Protein AF-A0A6G3CQX0-F1 (afdb_monomer_lite)

Secondary structure (DSSP, 8-state):
-HHHHHHHHHHHHHHHHHHHHHHHHHHHHHHHHHHHHHHHHHHHHHHTT---S--SSHHHHHHHHHHHHHHHHHHHHHHHHHHHHHHHHHHHHHHHHSSPSS----SHHHHHHHHHHHHHHHHSSPPEEEEESSHHHH--HHHHHHHHHHHHHHHHHHHTSTT---EEEEEESS-B-TTS-BEEEEEEEEEEEPTTT-PEEEEEEEEE-

pLDDT: mean 74.49, std 16.54, range [42.72, 98.38]

Foldseek 3Di:
DVVVVVVLVCLVVVLVVVLVVLVVVLVVLVVVLVVLVVVVVVVVVVVVPDDDDPPDPVVVVVVVVVVVSVVVSVVSVVVSVVSVVVSVVSVVVSVVVSPDDPPQPPFLVSVLQVLQVVLCVLQVHGAAEEEADPRRVFQDPVNSVVVSVLVNVLSVVLSPAPPWDYKYWYWHQQDADPVRAGKIKIKIWICGQDPPGGDIDIDIDMDHD

Structure (mmCIF, N/CA/C/O backbone):
data_AF-A0A6G3CQX0-F1
#
_entry.id   AF-A0A6G3CQX0-F1
#
loop_
_atom_site.group_PDB
_atom_site.id
_atom_site.type_symbol
_atom_site.label_atom_id
_atom_site.label_alt_id
_atom_site.label_comp_id
_atom_site.label_asym_id
_atom_site.label_entity_id
_atom_site.label_seq_id
_atom_site.pdbx_PDB_ins_code
_atom_site.Cartn_x
_atom_site.Cartn_y
_atom_site.Cartn_z
_atom_site.occupancy
_atom_site.B_iso_or_equiv
_atom_site.auth_seq_id
_atom_site.auth_comp_id
_atom_site.auth_asym_id
_atom_site.auth_atom_id
_atom_site.pdbx_PDB_model_num
ATOM 1 N N . LEU A 1 1 ? -16.291 14.461 -15.234 1.00 51.06 1 LEU A N 1
ATOM 2 C CA . LEU A 1 1 ? -15.492 13.296 -14.794 1.00 51.06 1 LEU A CA 1
ATOM 3 C C . LEU A 1 1 ? -14.741 12.642 -15.958 1.00 51.06 1 LEU A C 1
ATOM 5 O O . LEU A 1 1 ? -13.525 12.624 -15.891 1.00 51.06 1 LEU A O 1
ATOM 9 N N . ALA A 1 2 ? -15.407 12.242 -17.050 1.00 51.19 2 ALA A N 1
ATOM 10 C CA . ALA A 1 2 ? -14.784 11.518 -18.176 1.00 51.19 2 ALA A CA 1
ATOM 11 C C . ALA A 1 2 ? -13.561 12.195 -18.847 1.00 51.19 2 ALA A C 1
ATOM 13 O O . ALA A 1 2 ? -12.634 11.515 -19.263 1.00 51.19 2 ALA A O 1
ATOM 14 N N . VAL A 1 3 ? -13.513 13.532 -18.916 1.00 47.84 3 VAL A N 1
ATOM 15 C CA . VAL A 1 3 ? -12.383 14.271 -19.525 1.00 47.84 3 VAL A CA 1
ATOM 16 C C . VAL A 1 3 ? -11.098 14.196 -18.679 1.00 47.84 3 VAL A C 1
ATOM 18 O O . VAL A 1 3 ? -10.001 14.313 -19.214 1.00 47.84 3 VAL A O 1
ATOM 21 N N . TYR A 1 4 ? -11.210 13.983 -17.363 1.00 45.47 4 TYR A N 1
ATOM 22 C CA . TYR A 1 4 ? -10.049 13.892 -16.468 1.00 45.47 4 TYR A CA 1
ATOM 23 C C . TYR A 1 4 ? -9.449 12.481 -16.440 1.00 45.47 4 TYR A C 1
ATOM 25 O O . TYR A 1 4 ? -8.231 12.349 -16.460 1.00 45.47 4 TYR A O 1
ATOM 33 N N . GLU A 1 5 ? -10.285 11.440 -16.487 1.00 48.12 5 GLU A N 1
ATOM 34 C CA . GLU A 1 5 ? -9.827 10.046 -16.617 1.00 48.12 5 GLU A CA 1
ATOM 35 C C . GLU A 1 5 ? -9.087 9.810 -17.938 1.00 48.12 5 GLU A C 1
ATOM 37 O O . GLU A 1 5 ? -8.069 9.118 -17.969 1.00 48.12 5 GLU A O 1
ATOM 42 N N . ASP A 1 6 ? -9.563 10.429 -19.023 1.00 42.72 6 ASP A N 1
ATOM 43 C CA . ASP A 1 6 ? -8.917 10.323 -20.329 1.00 42.72 6 ASP A CA 1
ATOM 44 C C . ASP A 1 6 ? -7.562 11.043 -20.346 1.00 42.72 6 ASP A C 1
ATOM 46 O O . ASP A 1 6 ? -6.583 10.512 -20.866 1.00 42.72 6 ASP A O 1
ATOM 50 N N . ARG A 1 7 ? -7.458 12.202 -19.678 1.00 51.16 7 ARG A N 1
ATOM 51 C CA . ARG A 1 7 ? -6.192 12.934 -19.540 1.00 51.16 7 ARG A CA 1
ATOM 52 C C . ARG A 1 7 ? -5.150 12.153 -18.735 1.00 51.16 7 ARG A C 1
ATOM 54 O O . ARG A 1 7 ? -3.986 12.153 -19.124 1.00 51.16 7 ARG A O 1
ATOM 61 N N . ASP A 1 8 ? -5.556 11.470 -17.667 1.00 51.12 8 ASP A N 1
ATOM 62 C CA . ASP A 1 8 ? -4.655 10.645 -16.848 1.00 51.12 8 ASP A CA 1
ATOM 63 C C . ASP A 1 8 ? -4.202 9.378 -17.578 1.00 51.12 8 ASP A C 1
ATOM 65 O O . ASP A 1 8 ? -3.054 8.960 -17.437 1.00 51.12 8 ASP A O 1
ATOM 69 N N . ARG A 1 9 ? -5.076 8.767 -18.387 1.00 55.31 9 ARG A N 1
ATOM 70 C CA . ARG A 1 9 ? -4.702 7.646 -19.258 1.00 55.31 9 ARG A CA 1
ATOM 71 C C . ARG A 1 9 ? -3.723 8.087 -20.344 1.00 55.31 9 ARG A C 1
ATOM 73 O O . ARG A 1 9 ? -2.672 7.478 -20.474 1.00 55.31 9 ARG A O 1
ATOM 80 N N . ILE A 1 10 ? -4.017 9.188 -21.036 1.00 52.78 10 ILE A N 1
ATOM 81 C CA . ILE A 1 10 ? -3.141 9.752 -22.072 1.00 52.78 10 ILE A CA 1
ATOM 82 C C . ILE A 1 10 ? -1.783 10.153 -21.482 1.00 52.78 10 ILE A C 1
ATOM 84 O O . ILE A 1 10 ? -0.757 9.914 -22.107 1.00 52.78 10 ILE A O 1
ATOM 88 N N . ALA A 1 11 ? -1.749 10.719 -20.274 1.00 55.28 11 ALA A N 1
ATOM 89 C CA . ALA A 1 11 ? -0.498 11.053 -19.595 1.00 55.28 11 ALA A CA 1
ATOM 90 C C . ALA A 1 11 ? 0.331 9.808 -19.233 1.00 55.28 11 ALA A C 1
ATOM 92 O O . ALA A 1 11 ? 1.558 9.860 -19.301 1.00 55.28 11 ALA A O 1
ATOM 93 N N . ARG A 1 12 ? -0.322 8.696 -18.873 1.00 59.09 12 ARG A N 1
ATOM 94 C CA . ARG A 1 12 ? 0.331 7.416 -18.560 1.00 59.09 12 ARG A CA 1
ATOM 95 C C . ARG A 1 12 ? 0.877 6.745 -19.821 1.00 59.09 12 ARG A C 1
ATOM 97 O O . ARG A 1 12 ? 2.056 6.424 -19.868 1.00 59.09 12 ARG A O 1
ATOM 104 N N . ASP A 1 13 ? 0.069 6.676 -20.876 1.00 57.09 13 ASP A N 1
ATOM 105 C CA . ASP A 1 13 ? 0.467 6.101 -22.165 1.00 57.09 13 ASP A CA 1
ATOM 106 C C . ASP A 1 13 ? 1.587 6.921 -22.829 1.00 57.09 13 ASP A C 1
ATOM 108 O O . ASP A 1 13 ? 2.536 6.369 -23.387 1.00 57.09 13 ASP A O 1
ATOM 112 N N . LEU A 1 14 ? 1.513 8.256 -22.743 1.00 61.78 14 LEU A N 1
ATOM 113 C CA . LEU A 1 14 ? 2.555 9.143 -23.260 1.00 61.78 14 LEU A CA 1
ATOM 114 C C . LEU A 1 14 ? 3.849 9.020 -22.447 1.00 61.78 14 LEU A C 1
ATOM 116 O O . LEU A 1 14 ? 4.930 9.035 -23.029 1.00 61.78 14 LEU A O 1
ATOM 120 N N . HIS A 1 15 ? 3.754 8.876 -21.124 1.00 60.53 15 HIS A N 1
ATOM 121 C CA . HIS A 1 15 ? 4.913 8.644 -20.267 1.00 60.53 15 HIS A CA 1
ATOM 122 C C . HIS A 1 15 ? 5.605 7.323 -20.591 1.00 60.53 15 HIS A C 1
ATOM 124 O O . HIS A 1 15 ? 6.816 7.310 -20.808 1.00 60.53 15 HIS A O 1
ATOM 130 N N . ASP A 1 16 ? 4.843 6.236 -20.679 1.00 61.50 16 ASP A N 1
ATOM 131 C CA . ASP A 1 16 ? 5.383 4.916 -20.986 1.00 61.50 16 ASP A CA 1
ATOM 132 C C . ASP A 1 16 ? 6.055 4.921 -22.364 1.00 61.50 16 ASP A C 1
ATOM 134 O O . ASP A 1 16 ? 7.145 4.376 -22.527 1.00 61.50 16 ASP A O 1
ATOM 138 N N . LEU A 1 17 ? 5.475 5.639 -23.332 1.00 63.97 17 LEU A N 1
ATOM 139 C CA . LEU A 1 17 ? 6.066 5.836 -24.654 1.00 63.97 17 LEU A CA 1
ATOM 140 C C . LEU A 1 17 ? 7.370 6.654 -24.618 1.00 63.97 17 LEU A C 1
ATOM 142 O O . LEU A 1 17 ? 8.320 6.325 -25.334 1.00 63.97 17 LEU A O 1
ATOM 146 N N . VAL A 1 18 ? 7.429 7.723 -23.818 1.00 66.38 18 VAL A N 1
ATOM 147 C CA . VAL A 1 18 ? 8.643 8.542 -23.659 1.00 66.38 18 VAL A CA 1
ATOM 148 C C . VAL A 1 18 ? 9.753 7.722 -23.003 1.00 66.38 18 VAL A C 1
ATOM 150 O O . VAL A 1 18 ? 10.870 7.702 -23.518 1.00 66.38 18 VAL A O 1
ATOM 153 N N . VAL A 1 19 ? 9.443 6.976 -21.941 1.00 64.75 19 VAL A N 1
ATOM 154 C CA . VAL A 1 19 ? 10.406 6.102 -21.254 1.00 64.75 19 VAL A CA 1
ATOM 155 C C . VAL A 1 19 ? 10.901 4.991 -22.183 1.00 64.75 19 VAL A C 1
ATOM 157 O O . VAL A 1 19 ? 12.107 4.777 -22.285 1.00 64.75 19 VAL A O 1
ATOM 160 N N . GLN A 1 20 ? 10.007 4.335 -22.931 1.00 70.31 20 GLN A N 1
ATOM 161 C CA . GLN A 1 20 ? 10.384 3.308 -23.911 1.00 70.31 20 GLN A CA 1
ATOM 162 C C . GLN A 1 20 ? 11.319 3.851 -25.003 1.00 70.31 20 GLN A C 1
ATOM 164 O O . GLN A 1 20 ? 12.268 3.174 -25.396 1.00 70.31 20 GLN A O 1
ATOM 169 N N . ARG A 1 21 ? 11.084 5.075 -25.496 1.00 66.31 21 ARG A N 1
ATOM 170 C CA . ARG A 1 21 ? 11.931 5.698 -26.528 1.00 66.31 21 ARG A CA 1
ATOM 171 C C . ARG A 1 21 ? 13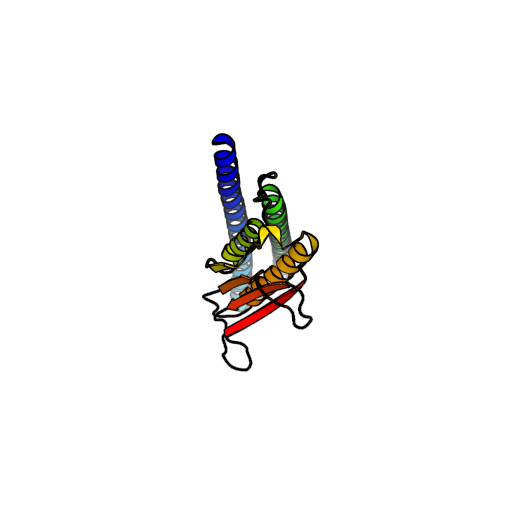.300 6.116 -26.014 1.00 66.31 21 ARG A C 1
ATOM 173 O O . ARG A 1 21 ? 14.274 5.985 -26.756 1.00 66.31 21 ARG A O 1
ATOM 180 N N . LEU A 1 22 ? 13.380 6.600 -24.778 1.00 70.38 22 LEU A N 1
ATOM 181 C CA . LEU A 1 22 ? 14.657 6.949 -24.161 1.00 70.38 22 LEU A CA 1
ATOM 182 C C . LEU A 1 22 ? 15.519 5.695 -23.966 1.00 70.38 22 LEU A C 1
ATOM 184 O O . LEU A 1 22 ? 16.644 5.678 -24.455 1.00 70.38 22 LEU A O 1
ATOM 188 N N . PHE A 1 23 ? 14.947 4.603 -23.446 1.00 66.56 23 PHE A N 1
ATOM 189 C CA . PHE A 1 23 ? 15.632 3.304 -23.362 1.00 66.56 23 PHE A CA 1
ATOM 190 C C . PHE A 1 23 ? 16.060 2.754 -24.729 1.00 66.56 23 PHE A C 1
ATOM 192 O O . PHE A 1 23 ? 17.155 2.219 -24.887 1.00 66.56 23 PHE A O 1
ATOM 199 N N . ALA A 1 24 ? 15.212 2.873 -25.753 1.00 66.94 24 ALA A N 1
ATOM 200 C CA . ALA A 1 24 ? 15.574 2.425 -27.097 1.00 66.94 24 ALA A CA 1
ATOM 201 C C . ALA A 1 24 ? 16.752 3.229 -27.672 1.00 66.94 24 ALA A C 1
ATOM 203 O O . ALA A 1 24 ? 17.617 2.668 -28.342 1.00 66.94 24 ALA A O 1
ATOM 204 N N . THR A 1 25 ? 16.786 4.535 -27.404 1.00 71.44 25 THR A N 1
ATOM 205 C CA . THR A 1 25 ? 17.871 5.422 -27.842 1.00 71.44 25 THR A CA 1
ATOM 206 C C . THR A 1 25 ? 19.166 5.096 -27.103 1.00 71.44 25 THR A C 1
ATOM 208 O O . THR A 1 25 ? 20.212 4.977 -27.733 1.00 71.44 25 THR A O 1
ATOM 211 N N . GLU A 1 26 ? 19.081 4.853 -25.797 1.00 74.62 26 GLU A N 1
ATOM 212 C CA . GLU A 1 26 ? 20.191 4.390 -24.967 1.00 74.62 26 GLU A CA 1
ATOM 213 C C . GLU A 1 26 ? 20.790 3.082 -25.504 1.00 74.62 26 GLU A C 1
ATOM 215 O O . GLU A 1 26 ? 21.981 3.026 -25.796 1.00 74.62 26 GLU A O 1
ATOM 220 N N . MET A 1 27 ? 19.966 2.061 -25.775 1.00 74.25 27 MET A N 1
ATOM 221 C CA . MET A 1 27 ? 20.444 0.797 -26.353 1.00 74.25 27 MET A CA 1
ATOM 222 C C . MET A 1 27 ? 21.106 0.970 -27.730 1.00 74.25 27 MET A C 1
ATOM 224 O O . MET A 1 27 ? 22.041 0.236 -28.059 1.00 74.25 27 MET A O 1
ATOM 228 N N . MET A 1 28 ? 20.646 1.921 -28.551 1.00 70.25 28 MET A N 1
ATOM 229 C CA . MET A 1 28 ? 21.282 2.226 -29.840 1.00 70.25 28 MET A CA 1
ATOM 230 C C . MET A 1 28 ? 22.658 2.880 -29.655 1.00 70.25 28 MET A C 1
ATOM 232 O O . MET A 1 28 ? 23.600 2.530 -30.372 1.00 70.25 28 MET A O 1
ATOM 236 N N . LEU A 1 29 ? 22.800 3.780 -28.679 1.00 72.12 29 LEU A N 1
ATOM 237 C CA . LEU A 1 29 ? 24.082 4.400 -28.330 1.00 72.12 29 LEU A CA 1
ATOM 238 C C . LEU A 1 29 ? 25.053 3.369 -27.737 1.00 72.12 29 LEU A C 1
ATOM 240 O O . LEU A 1 29 ? 26.188 3.260 -28.196 1.00 72.12 29 LEU A O 1
ATOM 244 N N . GLU A 1 30 ? 24.579 2.531 -26.817 1.00 73.19 30 GLU A N 1
ATOM 245 C CA . GLU A 1 30 ? 25.315 1.411 -26.222 1.00 73.19 30 GLU A CA 1
ATOM 246 C C . GLU A 1 30 ? 25.808 0.420 -27.296 1.00 73.19 30 GLU A C 1
ATOM 248 O O . GLU A 1 30 ? 26.965 -0.009 -27.292 1.00 73.19 30 GLU A O 1
ATOM 253 N N . SER A 1 31 ? 24.952 0.078 -28.268 1.00 70.50 31 SER A N 1
ATOM 254 C CA . SER A 1 31 ? 25.328 -0.791 -29.390 1.00 70.50 31 SER A CA 1
ATOM 255 C C . SER A 1 31 ? 26.346 -0.134 -30.320 1.00 70.50 31 SER A C 1
ATOM 257 O O . SER A 1 31 ? 27.174 -0.840 -30.896 1.00 70.50 31 SER A O 1
ATOM 259 N N . THR A 1 32 ? 26.281 1.186 -30.496 1.00 75.62 32 THR A N 1
ATOM 260 C CA . THR A 1 32 ? 27.251 1.935 -31.308 1.00 75.62 32 THR A CA 1
ATOM 261 C C . THR A 1 32 ? 28.607 1.961 -30.607 1.00 75.62 32 THR A C 1
ATOM 263 O O . THR A 1 32 ? 29.620 1.653 -31.231 1.00 75.62 32 THR A O 1
ATOM 266 N N . ARG A 1 33 ? 28.619 2.188 -29.287 1.00 75.38 33 ARG A N 1
ATOM 267 C CA . ARG A 1 33 ? 29.821 2.094 -28.450 1.00 75.38 33 ARG A CA 1
ATOM 268 C C . ARG A 1 33 ? 30.462 0.710 -28.517 1.00 75.38 33 ARG A C 1
ATOM 270 O O . ARG A 1 33 ? 31.665 0.601 -28.729 1.00 75.38 33 ARG A O 1
ATOM 277 N N . ARG A 1 34 ? 29.665 -0.354 -28.360 1.00 74.38 34 ARG A N 1
ATOM 278 C CA . ARG A 1 34 ? 30.162 -1.739 -28.426 1.00 74.38 34 ARG A CA 1
ATOM 279 C C . ARG A 1 34 ? 30.741 -2.094 -29.792 1.00 74.38 34 ARG A C 1
ATOM 281 O O . ARG A 1 34 ? 31.709 -2.841 -29.854 1.00 74.38 34 ARG A O 1
ATOM 288 N N . ARG A 1 35 ? 30.159 -1.571 -30.874 1.00 73.31 35 ARG A N 1
ATOM 289 C CA . ARG A 1 35 ? 30.685 -1.769 -32.229 1.00 73.31 35 ARG A CA 1
ATOM 290 C C . ARG A 1 35 ? 32.017 -1.059 -32.444 1.00 73.31 35 ARG A C 1
ATOM 292 O O . ARG A 1 35 ? 32.918 -1.691 -32.975 1.00 73.31 35 ARG A O 1
ATOM 299 N N . ALA A 1 36 ? 32.146 0.186 -31.987 1.00 68.69 36 ALA A N 1
ATOM 300 C CA . ALA A 1 36 ? 33.409 0.921 -32.058 1.00 68.69 36 ALA A CA 1
ATOM 301 C C . ALA A 1 36 ? 34.532 0.184 -31.300 1.00 68.69 36 ALA A C 1
ATOM 303 O O . ALA A 1 36 ? 35.597 -0.051 -31.858 1.00 68.69 36 ALA A O 1
ATOM 304 N N . ALA A 1 37 ? 34.247 -0.315 -30.091 1.00 68.69 37 ALA A N 1
ATOM 305 C CA . ALA A 1 37 ? 35.208 -1.101 -29.311 1.00 68.69 37 ALA A CA 1
ATOM 306 C C . ALA A 1 37 ? 35.594 -2.447 -29.971 1.00 68.69 37 ALA A C 1
ATOM 308 O O . ALA A 1 37 ? 36.729 -2.900 -29.849 1.00 68.69 37 ALA A O 1
ATOM 309 N N . ALA A 1 38 ? 34.669 -3.100 -30.686 1.00 67.69 38 ALA A N 1
ATOM 310 C CA . ALA A 1 38 ? 34.947 -4.353 -31.398 1.00 67.69 38 ALA A CA 1
ATOM 311 C C . ALA A 1 38 ? 35.762 -4.145 -32.692 1.00 67.69 38 ALA A C 1
ATOM 313 O O . ALA A 1 38 ? 36.515 -5.033 -33.101 1.00 67.69 38 ALA A O 1
ATOM 314 N N . GLU A 1 39 ? 35.619 -2.987 -33.343 1.00 62.06 39 GLU A N 1
ATOM 315 C CA . GLU A 1 39 ? 36.423 -2.597 -34.509 1.00 62.06 39 GLU A CA 1
ATOM 316 C C . GLU A 1 39 ? 37.887 -2.316 -34.104 1.00 62.06 39 GLU A C 1
ATOM 318 O O . GLU A 1 39 ? 38.799 -2.759 -34.806 1.00 62.06 39 GLU A O 1
ATOM 323 N N . GLU A 1 40 ? 38.123 -1.715 -32.929 1.00 58.56 40 GLU A N 1
ATOM 324 C CA . GLU A 1 40 ? 39.462 -1.530 -32.332 1.00 58.56 40 GLU A CA 1
ATOM 325 C C . GLU A 1 40 ? 40.163 -2.870 -32.019 1.00 58.56 40 GLU A C 1
ATOM 327 O O . GLU A 1 40 ? 41.340 -3.061 -32.342 1.00 58.56 40 GLU A O 1
ATOM 332 N N . GLU A 1 41 ? 39.439 -3.840 -31.448 1.00 59.69 41 GLU A N 1
ATOM 333 C CA . GLU A 1 41 ? 39.983 -5.162 -31.096 1.00 59.69 41 GLU A CA 1
ATOM 334 C C . GLU A 1 41 ? 40.327 -6.004 -32.344 1.00 59.69 41 GLU A C 1
ATOM 336 O O . GLU A 1 41 ? 41.342 -6.708 -32.378 1.00 59.69 41 GLU A O 1
ATOM 341 N N . SER A 1 42 ? 39.535 -5.880 -33.419 1.00 58.72 42 SER A N 1
ATOM 342 C CA . SER A 1 42 ? 39.814 -6.526 -34.710 1.00 58.72 42 SER A CA 1
ATOM 343 C C . SER A 1 42 ? 40.981 -5.881 -35.467 1.00 58.72 42 SER A C 1
ATOM 345 O O . SER A 1 42 ? 41.692 -6.591 -36.184 1.00 58.72 42 SER A O 1
ATOM 347 N N . ALA A 1 43 ? 41.182 -4.565 -35.340 1.00 58.81 43 ALA A N 1
ATOM 348 C CA . ALA A 1 43 ? 42.310 -3.860 -35.951 1.00 58.81 43 ALA A CA 1
ATOM 349 C C . ALA A 1 43 ? 43.640 -4.242 -35.275 1.00 58.81 43 ALA A C 1
ATOM 351 O O . ALA A 1 43 ? 44.606 -4.572 -35.965 1.00 58.81 43 ALA A O 1
ATOM 352 N N . GLY A 1 44 ? 43.665 -4.330 -33.939 1.00 55.38 44 GLY A N 1
ATOM 353 C CA . GLY A 1 44 ? 44.844 -4.770 -33.181 1.00 55.38 44 GLY A CA 1
ATOM 354 C C . GLY A 1 44 ? 45.256 -6.227 -33.446 1.00 55.38 44 GLY A C 1
ATOM 355 O O . GLY A 1 44 ? 46.445 -6.550 -33.450 1.00 55.38 44 GLY A O 1
ATOM 356 N N . ALA A 1 45 ? 44.299 -7.118 -33.733 1.00 57.94 45 ALA A N 1
ATOM 357 C CA . ALA A 1 45 ? 44.586 -8.513 -34.082 1.00 57.94 45 ALA A CA 1
ATOM 358 C C . ALA A 1 45 ? 45.207 -8.683 -35.487 1.00 57.94 45 ALA A C 1
ATOM 360 O O . ALA A 1 45 ? 45.963 -9.631 -35.711 1.00 57.94 45 ALA A O 1
ATOM 361 N N . ALA A 1 46 ? 44.918 -7.775 -36.428 1.00 54.31 46 ALA A N 1
ATOM 362 C CA . ALA A 1 46 ? 45.473 -7.807 -37.784 1.00 54.31 46 ALA A CA 1
ATOM 363 C C . ALA A 1 46 ? 46.936 -7.322 -37.843 1.00 54.31 46 ALA A C 1
ATOM 365 O O . ALA A 1 46 ? 47.714 -7.825 -38.657 1.00 54.31 46 ALA A O 1
ATOM 366 N N . GLU A 1 47 ? 47.341 -6.408 -36.954 1.00 50.72 47 GLU A N 1
ATOM 367 C CA . GLU A 1 47 ? 48.726 -5.914 -36.875 1.00 50.72 47 GLU A CA 1
ATOM 368 C C . GLU A 1 47 ? 49.709 -6.947 -36.292 1.00 50.72 47 GLU A C 1
ATOM 370 O O . GLU A 1 47 ? 50.889 -6.949 -36.640 1.00 50.72 47 GLU A O 1
ATOM 375 N N . ALA A 1 48 ? 49.234 -7.907 -35.490 1.00 55.94 48 ALA A N 1
ATOM 376 C CA . ALA A 1 48 ? 50.076 -8.955 -34.901 1.00 55.94 48 ALA A CA 1
ATOM 377 C C . ALA A 1 48 ? 50.616 -9.997 -35.916 1.00 55.94 48 ALA A C 1
ATOM 379 O O . ALA A 1 48 ? 51.401 -10.870 -35.538 1.00 55.94 48 ALA A O 1
ATOM 380 N N . GLY A 1 49 ? 50.213 -9.929 -37.195 1.00 52.38 49 GLY A N 1
ATOM 381 C CA . GLY A 1 49 ? 50.567 -10.899 -38.244 1.00 52.38 49 GLY A CA 1
ATOM 382 C C . GLY A 1 49 ? 51.549 -10.427 -39.330 1.00 52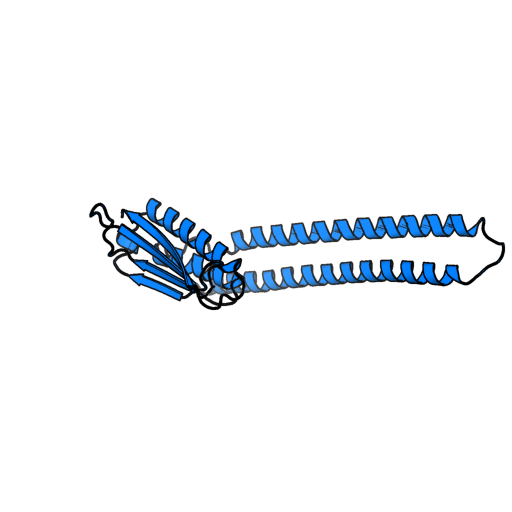.38 49 GLY A C 1
ATOM 383 O O . GLY A 1 49 ? 51.893 -11.228 -40.1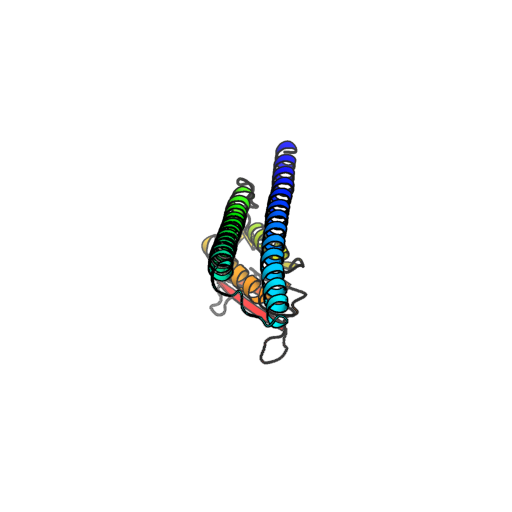99 1.00 52.38 49 GLY A O 1
ATOM 384 N N . GLY A 1 50 ? 52.007 -9.171 -39.324 1.00 48.75 50 GLY A N 1
ATOM 385 C CA . GLY A 1 50 ? 52.790 -8.595 -40.428 1.00 48.75 50 GLY A CA 1
ATOM 386 C C . GLY A 1 50 ? 54.123 -8.000 -39.986 1.00 48.75 50 GLY A C 1
ATOM 387 O O . GLY A 1 50 ? 54.199 -6.824 -39.654 1.00 48.75 50 GLY A O 1
ATOM 388 N N . GLY A 1 51 ? 55.196 -8.792 -40.012 1.00 51.81 51 GLY A N 1
ATOM 389 C CA . GLY A 1 51 ? 56.553 -8.266 -39.866 1.00 51.81 51 GLY A CA 1
ATOM 390 C C . GLY A 1 51 ? 57.007 -7.502 -41.115 1.00 51.81 51 GLY A C 1
ATOM 391 O O . GLY A 1 51 ? 56.815 -7.986 -42.230 1.00 51.81 51 GLY A O 1
ATOM 392 N N . GLY A 1 52 ? 57.668 -6.355 -40.924 1.00 49.69 52 GLY A N 1
ATOM 393 C CA . GLY A 1 52 ? 58.518 -5.744 -41.954 1.00 49.69 52 GLY A CA 1
ATOM 394 C C . GLY A 1 52 ? 58.450 -4.221 -42.060 1.00 49.69 52 GLY A C 1
ATOM 395 O O . GLY A 1 52 ? 57.703 -3.691 -42.871 1.00 49.69 52 GLY A O 1
ATOM 396 N N . GLU A 1 53 ? 59.292 -3.544 -41.276 1.00 47.50 53 GLU A N 1
ATOM 397 C CA . GLU A 1 53 ? 60.059 -2.336 -41.640 1.00 47.50 53 GLU A CA 1
ATOM 398 C C . GLU A 1 53 ? 59.371 -1.283 -42.542 1.00 47.50 53 GLU A C 1
ATOM 400 O O . GLU A 1 53 ? 59.838 -0.959 -43.630 1.00 47.50 53 GLU A O 1
ATOM 405 N N . ALA A 1 54 ? 58.301 -0.663 -42.043 1.00 50.16 54 ALA A N 1
ATOM 406 C CA . ALA A 1 54 ? 57.847 0.667 -42.476 1.00 50.16 54 ALA A CA 1
ATOM 407 C C . ALA A 1 54 ? 57.170 1.413 -41.305 1.00 50.16 54 ALA A C 1
ATOM 409 O O . ALA A 1 54 ? 56.107 2.012 -41.433 1.00 50.16 54 ALA A O 1
ATOM 410 N N . GLU A 1 55 ? 57.765 1.331 -40.114 1.00 49.00 55 GLU A N 1
ATOM 411 C CA . GLU A 1 55 ? 57.085 1.596 -38.841 1.00 49.00 55 GLU A CA 1
ATOM 412 C C . GLU A 1 55 ? 57.575 2.901 -38.187 1.00 49.00 55 GLU A C 1
ATOM 414 O O . GLU A 1 55 ? 58.288 2.901 -37.189 1.00 49.00 55 GLU A O 1
ATOM 419 N N . GLY A 1 56 ? 57.237 4.048 -38.781 1.00 47.56 56 GLY A N 1
ATOM 420 C CA . GLY A 1 56 ? 57.606 5.352 -38.206 1.00 47.56 56 GLY A CA 1
ATOM 421 C C . GLY A 1 56 ? 56.611 6.477 -38.473 1.00 47.56 56 GLY A C 1
ATOM 422 O O . GLY A 1 56 ? 56.364 7.290 -37.591 1.00 47.56 56 GLY A O 1
ATOM 423 N N . ALA A 1 57 ? 55.990 6.502 -39.657 1.00 49.31 57 ALA A N 1
ATOM 424 C CA . ALA A 1 57 ? 55.040 7.553 -40.030 1.00 49.31 57 ALA A CA 1
ATOM 425 C C . ALA A 1 57 ? 53.564 7.136 -39.867 1.00 49.31 57 ALA A C 1
ATOM 427 O O . ALA A 1 57 ? 52.746 7.962 -39.480 1.00 49.31 57 ALA A O 1
ATOM 428 N N . ALA A 1 58 ? 53.220 5.858 -40.085 1.00 49.84 58 ALA A N 1
ATOM 429 C CA . ALA A 1 58 ? 51.850 5.352 -39.911 1.00 49.84 58 ALA A CA 1
ATOM 430 C C . ALA A 1 58 ? 51.435 5.227 -38.429 1.00 49.84 58 ALA A C 1
ATOM 432 O O . ALA A 1 58 ? 50.273 5.425 -38.087 1.00 49.84 58 ALA A O 1
ATOM 433 N N . LYS A 1 59 ? 52.406 4.994 -37.532 1.00 48.44 59 LYS A N 1
ATOM 434 C CA . LYS A 1 59 ? 52.185 4.831 -36.084 1.00 48.44 59 LYS A CA 1
ATOM 435 C C . LYS A 1 59 ? 51.710 6.118 -35.394 1.00 48.44 59 LYS A C 1
ATOM 437 O O . LYS A 1 59 ? 50.997 6.051 -34.402 1.00 48.44 59 LYS A O 1
ATOM 442 N N . ALA A 1 60 ? 52.081 7.284 -35.930 1.00 51.25 60 ALA A N 1
ATOM 443 C CA . ALA A 1 60 ? 51.621 8.580 -35.428 1.00 51.25 60 ALA A CA 1
ATOM 444 C C . ALA A 1 60 ? 50.178 8.904 -35.860 1.00 51.25 60 ALA A C 1
ATOM 446 O O . ALA A 1 60 ? 49.465 9.564 -35.112 1.00 51.25 60 ALA A O 1
ATOM 447 N N . GLY A 1 61 ? 49.747 8.417 -37.033 1.00 53.44 61 GLY A N 1
ATOM 448 C CA . GLY A 1 61 ? 48.362 8.542 -37.503 1.00 53.44 61 GLY A CA 1
ATOM 449 C C . GLY A 1 61 ? 47.405 7.647 -36.715 1.00 53.44 61 GLY A C 1
ATOM 450 O O . GLY A 1 61 ? 46.419 8.139 -36.182 1.00 53.44 61 GLY A O 1
ATOM 451 N N . GLY A 1 62 ? 47.760 6.369 -36.535 1.00 54.44 62 GLY A N 1
ATOM 452 C CA . GLY A 1 62 ? 46.930 5.420 -35.783 1.00 54.44 62 GLY A CA 1
ATOM 453 C C . GLY A 1 62 ? 46.817 5.735 -34.287 1.00 54.44 62 GLY A C 1
ATOM 454 O O . GLY A 1 62 ? 45.776 5.490 -33.691 1.00 54.44 62 GLY A O 1
ATOM 455 N N . ALA A 1 63 ? 47.849 6.328 -33.674 1.00 57.12 63 ALA A N 1
ATOM 456 C CA . ALA A 1 63 ? 47.781 6.757 -32.275 1.00 57.12 63 ALA A CA 1
ATOM 457 C C . ALA A 1 63 ? 46.817 7.937 -32.071 1.00 57.12 63 ALA A C 1
ATOM 459 O O . ALA A 1 63 ? 46.071 7.935 -31.099 1.00 57.12 63 ALA A O 1
ATOM 460 N N . ALA A 1 64 ? 46.801 8.907 -32.994 1.00 62.97 64 ALA A N 1
ATOM 461 C CA . ALA A 1 64 ? 45.871 10.034 -32.941 1.00 62.97 64 ALA A CA 1
ATOM 462 C C . ALA A 1 64 ? 44.421 9.590 -33.207 1.00 62.97 64 ALA A C 1
ATOM 464 O O . ALA A 1 64 ? 43.513 10.023 -32.507 1.00 62.97 64 ALA A O 1
ATOM 465 N N . GLU A 1 65 ? 44.213 8.679 -34.164 1.00 55.97 65 GLU A N 1
ATOM 466 C CA . GLU A 1 65 ? 42.891 8.112 -34.470 1.00 55.97 65 GLU A CA 1
ATOM 467 C C . GLU A 1 65 ? 42.353 7.236 -33.322 1.00 55.97 65 GLU A C 1
ATOM 469 O O . GLU A 1 65 ? 41.171 7.320 -32.993 1.00 55.97 65 GLU A O 1
ATOM 474 N N . ALA A 1 66 ? 43.208 6.446 -32.663 1.00 61.69 66 ALA A N 1
ATOM 475 C CA . ALA A 1 66 ? 42.827 5.645 -31.496 1.00 61.69 66 ALA A CA 1
ATOM 476 C C . ALA A 1 66 ? 42.555 6.505 -30.247 1.00 61.69 66 ALA A C 1
ATOM 478 O O . ALA A 1 66 ? 41.657 6.196 -29.465 1.00 61.69 66 ALA A O 1
ATOM 479 N N . GLU A 1 67 ? 43.304 7.595 -30.052 1.00 67.44 67 GLU A N 1
ATOM 480 C CA . GLU A 1 67 ? 43.071 8.548 -28.959 1.00 67.44 67 GLU A CA 1
ATOM 481 C C . GLU A 1 67 ? 41.746 9.308 -29.161 1.00 67.44 67 GLU A C 1
ATOM 483 O O . GLU A 1 67 ? 40.961 9.429 -28.219 1.00 67.44 67 GLU A O 1
ATOM 488 N N . GLU A 1 68 ? 41.433 9.705 -30.401 1.00 70.81 68 GLU A N 1
ATOM 489 C CA . GLU A 1 68 ? 40.156 10.331 -30.776 1.00 70.81 68 GLU A CA 1
ATOM 490 C C . GLU A 1 68 ? 38.962 9.366 -30.619 1.00 70.81 68 GLU A C 1
ATOM 492 O O . GLU A 1 68 ? 37.905 9.758 -30.115 1.00 70.81 68 GLU A O 1
ATOM 497 N N . GLN A 1 69 ? 39.120 8.084 -30.972 1.00 65.56 69 GLN A N 1
ATOM 498 C CA . GLN A 1 69 ? 38.087 7.053 -30.778 1.00 65.56 69 GLN A CA 1
ATOM 499 C C . GLN A 1 69 ? 37.852 6.721 -29.297 1.00 65.56 69 GLN A C 1
ATOM 501 O O . GLN A 1 69 ? 36.699 6.633 -28.857 1.00 65.56 69 GLN A O 1
ATOM 506 N N . ALA A 1 70 ? 38.918 6.634 -28.497 1.00 70.56 70 ALA A N 1
ATOM 507 C CA . ALA A 1 70 ? 38.816 6.451 -27.053 1.00 70.56 70 ALA A CA 1
ATOM 508 C C . ALA A 1 70 ? 38.116 7.646 -26.381 1.00 70.56 70 ALA A C 1
ATOM 510 O O . ALA A 1 70 ? 37.249 7.461 -25.518 1.00 70.56 70 ALA A O 1
ATOM 511 N N . GLU A 1 71 ? 38.432 8.874 -26.804 1.00 72.44 71 GLU A N 1
ATOM 512 C CA . GLU A 1 71 ? 37.776 10.091 -26.322 1.00 72.44 71 GLU A CA 1
ATOM 513 C C . GLU A 1 71 ? 36.288 10.127 -26.714 1.00 72.44 71 GLU A C 1
ATOM 515 O O . GLU A 1 71 ? 35.431 10.415 -25.868 1.00 72.44 71 GLU A O 1
ATOM 520 N N . ALA A 1 72 ? 35.953 9.728 -27.946 1.00 72.88 72 ALA A N 1
ATOM 521 C CA . ALA A 1 72 ? 34.572 9.577 -28.400 1.00 72.88 72 ALA A CA 1
ATOM 522 C C . ALA A 1 72 ? 33.798 8.533 -27.574 1.00 72.88 72 ALA A C 1
ATOM 524 O O . ALA A 1 72 ? 32.649 8.775 -27.197 1.00 72.88 72 ALA A O 1
ATOM 525 N N . GLY A 1 73 ? 34.422 7.404 -27.221 1.00 74.06 73 GLY A N 1
ATOM 526 C CA . GLY A 1 73 ? 33.830 6.378 -26.356 1.00 74.06 73 GLY A CA 1
ATOM 527 C C . GLY A 1 73 ? 33.553 6.866 -24.928 1.00 74.06 73 GLY A C 1
ATOM 528 O O . GLY A 1 73 ? 32.514 6.533 -24.345 1.00 74.06 73 GLY A O 1
ATOM 529 N N . VAL A 1 74 ? 34.442 7.695 -24.368 1.00 74.25 74 VAL A N 1
ATOM 530 C CA . VAL A 1 74 ? 34.255 8.338 -23.053 1.00 74.25 74 VAL A CA 1
ATOM 531 C C . VAL A 1 74 ? 33.123 9.368 -23.094 1.00 74.25 74 VAL A C 1
ATOM 533 O O . VAL A 1 74 ? 32.284 9.387 -22.189 1.00 74.25 74 VAL A O 1
ATOM 536 N N . LEU A 1 75 ? 33.062 10.192 -24.144 1.00 71.62 75 LEU A N 1
ATOM 537 C CA . LEU A 1 75 ? 31.97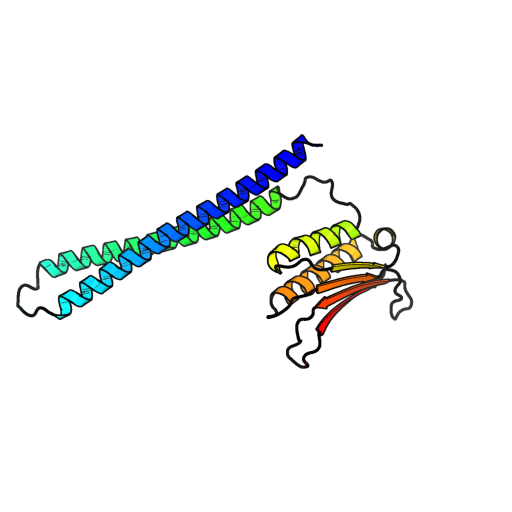4 11.149 -24.378 1.00 71.62 75 LEU A CA 1
ATOM 538 C C . LEU A 1 75 ? 30.620 10.448 -24.516 1.00 71.62 75 LEU A C 1
ATOM 540 O O . LEU A 1 75 ? 29.650 10.875 -23.889 1.00 71.62 75 LEU A O 1
ATOM 544 N N . LEU A 1 76 ? 30.563 9.344 -25.266 1.00 76.88 76 LEU A N 1
ATOM 545 C CA . LEU A 1 76 ? 29.340 8.557 -25.419 1.00 76.88 76 LEU A CA 1
ATOM 546 C C . LEU A 1 76 ? 28.880 7.959 -24.084 1.00 76.88 76 LEU A C 1
ATOM 548 O O . LEU A 1 76 ? 27.691 7.966 -23.793 1.00 76.88 76 LEU A O 1
ATOM 552 N N . GLY A 1 77 ? 29.819 7.478 -23.260 1.00 73.25 77 GLY A N 1
ATOM 553 C CA . GLY A 1 77 ? 29.523 6.984 -21.913 1.00 73.25 77 GLY A CA 1
ATOM 554 C C . GLY A 1 77 ? 28.889 8.035 -21.020 1.00 73.25 77 GLY A C 1
ATOM 555 O O . GLY A 1 77 ? 27.829 7.795 -20.459 1.00 73.25 77 GLY A O 1
ATOM 556 N N . ARG A 1 78 ? 29.490 9.227 -20.965 1.00 71.81 78 ARG A N 1
ATOM 557 C CA . ARG A 1 78 ? 28.927 10.338 -20.186 1.00 71.81 78 ARG A CA 1
ATOM 558 C C . ARG A 1 78 ? 27.546 10.750 -20.683 1.00 71.81 78 ARG A C 1
ATOM 560 O O . ARG A 1 78 ? 26.680 11.029 -19.866 1.00 71.81 78 ARG A O 1
ATOM 567 N N . ALA A 1 79 ? 27.335 10.769 -21.998 1.00 70.69 79 ALA A N 1
ATOM 568 C CA . ALA A 1 79 ? 26.031 11.087 -22.572 1.00 70.69 79 ALA A CA 1
ATOM 569 C C . ALA A 1 79 ? 24.965 10.036 -22.209 1.00 70.69 79 ALA A C 1
ATOM 571 O O . ALA A 1 79 ? 23.821 10.398 -21.951 1.00 70.69 79 ALA A O 1
ATOM 572 N N . VAL A 1 80 ? 25.331 8.750 -22.161 1.00 77.50 80 VAL A N 1
ATOM 573 C CA . VAL A 1 80 ? 24.447 7.668 -21.695 1.00 77.50 80 VAL A CA 1
ATOM 574 C C . VAL A 1 80 ? 24.125 7.826 -20.208 1.00 77.50 80 VAL A C 1
ATOM 576 O O . VAL A 1 80 ? 22.952 7.806 -19.847 1.00 77.50 80 VAL A O 1
ATOM 579 N N . ASP A 1 81 ? 25.129 8.082 -19.367 1.00 73.12 81 ASP A N 1
ATOM 580 C CA . ASP A 1 81 ? 24.932 8.294 -17.926 1.00 73.12 81 ASP A CA 1
ATOM 581 C C . ASP A 1 81 ? 24.024 9.511 -17.646 1.00 73.12 81 ASP A C 1
ATOM 583 O O . ASP A 1 81 ? 23.157 9.479 -16.769 1.00 73.12 81 ASP A O 1
ATOM 587 N N . GLU A 1 82 ? 24.185 10.594 -18.413 1.00 75.69 82 GLU A N 1
ATOM 588 C CA . GLU A 1 82 ? 23.359 11.802 -18.308 1.00 75.69 82 GLU A CA 1
ATOM 589 C C . GLU A 1 82 ? 21.918 11.560 -18.788 1.00 75.69 82 GLU A C 1
ATOM 591 O O . GLU A 1 82 ? 20.962 12.073 -18.192 1.00 75.69 82 GLU A O 1
ATOM 596 N N . LEU A 1 83 ? 21.736 10.727 -19.820 1.00 73.62 83 LEU A N 1
ATOM 597 C CA . LEU A 1 83 ? 20.417 10.280 -20.259 1.00 73.62 83 LEU A CA 1
ATOM 598 C C . LEU A 1 83 ? 19.734 9.409 -19.200 1.00 73.62 83 LEU A C 1
ATOM 600 O O . LEU A 1 83 ? 18.565 9.669 -18.921 1.00 73.62 83 LEU A O 1
ATOM 604 N N . ASP A 1 84 ? 20.423 8.453 -18.567 1.00 72.44 84 ASP A N 1
ATOM 605 C CA . ASP A 1 84 ? 19.833 7.652 -17.480 1.00 72.44 84 ASP A CA 1
ATOM 606 C C . ASP A 1 84 ? 19.447 8.537 -16.289 1.00 72.44 84 ASP A C 1
ATOM 608 O O . ASP A 1 84 ? 18.311 8.481 -15.816 1.00 72.44 84 ASP A O 1
ATOM 612 N N . SER A 1 85 ? 20.319 9.465 -15.881 1.00 67.94 85 SER A N 1
ATOM 613 C CA . SER A 1 85 ? 19.991 10.450 -14.841 1.00 67.94 85 SER A CA 1
ATOM 614 C C . SER A 1 85 ? 18.734 11.253 -15.196 1.00 67.94 85 SER A C 1
ATOM 616 O O . SER A 1 85 ? 17.823 11.397 -14.377 1.00 67.94 85 SER A O 1
ATOM 618 N N . THR A 1 86 ? 18.630 11.715 -16.444 1.00 69.50 86 THR A N 1
ATOM 619 C CA . THR A 1 86 ? 17.451 12.440 -16.939 1.00 69.50 86 THR A CA 1
ATOM 620 C C . THR A 1 86 ? 16.205 11.552 -16.951 1.00 69.50 86 THR A C 1
ATOM 622 O O . THR A 1 86 ? 15.122 12.004 -16.579 1.00 69.50 86 THR A O 1
ATOM 625 N N . ILE A 1 87 ? 16.327 10.274 -17.326 1.00 70.94 87 ILE A N 1
ATOM 626 C CA . ILE A 1 87 ? 15.230 9.297 -17.276 1.00 70.94 87 ILE A CA 1
ATOM 627 C C . ILE A 1 87 ? 14.735 9.133 -15.835 1.00 70.94 87 ILE A C 1
ATOM 629 O O . ILE A 1 87 ? 13.522 9.127 -15.606 1.00 70.94 87 ILE A O 1
ATOM 633 N N . GLN A 1 88 ? 15.638 9.038 -14.856 1.00 65.31 88 GLN A N 1
ATOM 634 C CA . GLN A 1 88 ? 15.269 8.907 -13.444 1.00 65.31 88 GLN A CA 1
ATOM 635 C C . GLN A 1 88 ? 14.622 10.182 -12.886 1.00 65.31 88 GLN A C 1
ATOM 637 O O . GLN A 1 88 ? 13.636 10.100 -12.145 1.00 65.31 88 GLN A O 1
ATOM 642 N N . GLU A 1 89 ? 15.110 11.364 -13.268 1.00 63.66 89 GLU A N 1
ATOM 643 C CA . GLU A 1 89 ? 14.498 12.644 -12.893 1.00 63.66 89 GLU A CA 1
ATOM 644 C C . GLU A 1 89 ? 13.104 12.805 -13.499 1.00 63.66 89 GLU A C 1
ATOM 646 O O . GLU A 1 89 ? 12.151 13.131 -12.788 1.00 63.66 89 GLU A O 1
ATOM 651 N N . VAL A 1 90 ? 12.954 12.504 -14.790 1.00 69.75 90 VAL A N 1
ATOM 652 C CA . VAL A 1 90 ? 11.667 12.528 -15.493 1.00 69.75 90 VAL A CA 1
ATOM 653 C C . VAL A 1 90 ? 10.700 11.523 -14.869 1.00 69.75 90 VAL A C 1
ATOM 655 O O . VAL A 1 90 ? 9.555 11.881 -14.608 1.00 69.75 90 VAL A O 1
ATOM 658 N N . ARG A 1 91 ? 11.149 10.308 -14.530 1.00 65.50 91 ARG A N 1
ATOM 659 C CA . ARG A 1 91 ? 10.341 9.298 -13.824 1.00 65.50 91 ARG A CA 1
ATOM 660 C C . ARG A 1 91 ? 9.883 9.797 -12.452 1.00 65.50 91 ARG A C 1
ATOM 662 O O . ARG A 1 91 ? 8.722 9.614 -12.093 1.00 65.50 91 ARG A O 1
ATOM 669 N N . THR A 1 92 ? 10.763 10.462 -11.707 1.00 60.94 92 THR A N 1
ATOM 670 C CA . THR A 1 92 ? 10.450 11.028 -10.383 1.00 60.94 92 THR A CA 1
ATOM 671 C C . THR A 1 92 ? 9.458 12.187 -10.488 1.00 60.94 92 THR A C 1
ATOM 673 O O . THR A 1 92 ? 8.455 12.223 -9.770 1.00 60.94 92 THR A O 1
ATOM 676 N N . ALA A 1 93 ? 9.692 13.114 -11.417 1.00 57.53 93 ALA A N 1
ATOM 677 C CA . ALA A 1 93 ? 8.816 14.250 -11.675 1.00 57.53 93 ALA A CA 1
ATOM 678 C C . ALA A 1 93 ? 7.446 13.796 -12.190 1.00 57.53 93 ALA A C 1
ATOM 680 O O . ALA A 1 93 ? 6.416 14.304 -11.753 1.00 57.53 93 ALA A O 1
ATOM 681 N N . ILE A 1 94 ? 7.409 12.800 -13.073 1.00 55.62 94 ILE A N 1
ATOM 682 C CA . ILE A 1 94 ? 6.161 12.267 -13.610 1.00 55.62 94 ILE A CA 1
ATOM 683 C C . ILE A 1 94 ? 5.410 11.463 -12.561 1.00 55.62 94 ILE A C 1
ATOM 685 O O . ILE A 1 94 ? 4.203 11.630 -12.468 1.00 55.62 94 ILE A O 1
ATOM 689 N N . PHE A 1 95 ? 6.078 10.692 -11.703 1.00 57.09 95 PHE A N 1
ATOM 690 C CA . PHE A 1 95 ? 5.417 10.075 -10.553 1.00 57.09 95 PHE A CA 1
ATOM 691 C C . PHE A 1 95 ? 4.762 11.127 -9.647 1.00 57.09 95 PHE A C 1
ATOM 693 O O . PHE A 1 95 ? 3.627 10.941 -9.215 1.00 57.09 95 PHE A O 1
ATOM 700 N N . ALA A 1 96 ? 5.437 12.258 -9.405 1.00 55.09 96 ALA A N 1
ATOM 701 C CA . ALA A 1 96 ? 4.886 13.376 -8.639 1.00 55.09 96 ALA A CA 1
ATOM 702 C C . ALA A 1 96 ? 3.694 14.059 -9.344 1.00 55.09 96 ALA A C 1
ATOM 704 O O . ALA A 1 96 ? 2.734 14.444 -8.681 1.00 55.09 96 ALA A O 1
ATOM 705 N N . LEU A 1 97 ? 3.724 14.177 -10.676 1.00 52.94 97 LEU A N 1
ATOM 706 C CA . LEU A 1 97 ? 2.661 14.791 -11.488 1.00 52.94 97 LEU A CA 1
ATOM 707 C C . LEU A 1 97 ? 1.479 13.850 -11.777 1.00 52.94 97 LEU A C 1
ATOM 709 O O . LEU A 1 97 ? 0.355 14.318 -11.939 1.00 52.94 97 LEU A O 1
ATOM 713 N N . GLN A 1 98 ? 1.720 12.539 -11.840 1.00 49.91 98 GLN A N 1
ATOM 714 C CA . GLN A 1 98 ? 0.707 11.486 -11.951 1.00 49.91 98 GLN A CA 1
ATOM 715 C C . GLN A 1 98 ? 0.033 11.198 -10.608 1.00 49.91 98 GLN A C 1
ATOM 717 O O . GLN A 1 98 ? -0.918 10.415 -10.563 1.00 49.91 98 GLN A O 1
ATOM 722 N N . GLN A 1 99 ? 0.477 11.831 -9.514 1.00 50.91 99 GLN A N 1
ATOM 723 C CA . GLN A 1 99 ? -0.340 11.889 -8.312 1.00 50.91 99 GLN A CA 1
ATOM 724 C C . GLN A 1 99 ? -1.622 12.658 -8.651 1.00 50.91 99 GLN A C 1
ATOM 726 O O . GLN A 1 99 ? -1.551 13.840 -8.994 1.00 50.91 99 GLN A O 1
ATOM 731 N N . PRO A 1 100 ? -2.805 12.023 -8.561 1.00 46.34 100 PRO A N 1
ATOM 732 C CA . PRO A 1 100 ? -4.050 12.704 -8.873 1.00 46.34 100 PRO A CA 1
ATOM 733 C C . PRO A 1 100 ? -4.202 13.950 -7.984 1.00 46.34 100 PRO A C 1
ATOM 735 O O . PRO A 1 100 ? -3.940 13.845 -6.776 1.00 46.34 100 PRO A O 1
ATOM 738 N N . PRO A 1 101 ? -4.667 15.105 -8.509 1.00 51.19 101 PRO A N 1
ATOM 739 C CA . PRO A 1 101 ? -5.079 16.214 -7.656 1.00 51.19 101 PRO A CA 1
ATOM 740 C C . PRO A 1 101 ? -6.148 15.700 -6.685 1.00 51.19 101 PRO A C 1
ATOM 742 O O . PRO A 1 101 ? -7.010 14.919 -7.078 1.00 51.19 101 PRO A O 1
ATOM 745 N N . ALA A 1 102 ? -6.045 16.098 -5.416 1.00 47.12 102 ALA A N 1
ATOM 746 C CA . ALA A 1 102 ? -6.797 15.599 -4.265 1.00 47.12 102 ALA A CA 1
ATOM 747 C C . ALA A 1 102 ? -8.288 15.274 -4.522 1.00 47.12 102 ALA A C 1
ATOM 749 O O . ALA A 1 102 ? -9.189 16.035 -4.191 1.00 47.12 102 ALA A O 1
ATOM 750 N N . ALA A 1 103 ? -8.539 14.069 -5.013 1.00 52.47 103 ALA A N 1
ATOM 751 C CA . ALA A 1 103 ? -9.644 13.215 -4.609 1.00 52.47 103 ALA A CA 1
ATOM 752 C C . ALA A 1 103 ? -9.022 11.880 -4.183 1.00 52.47 103 ALA A C 1
ATOM 754 O O . ALA A 1 103 ? -9.320 10.811 -4.711 1.00 52.47 103 ALA A O 1
ATOM 755 N N . ALA A 1 104 ? -8.049 11.952 -3.267 1.00 49.84 104 ALA A N 1
ATOM 756 C CA . ALA A 1 104 ? -7.611 10.765 -2.559 1.00 49.84 104 ALA A CA 1
ATOM 757 C C . ALA A 1 104 ? -8.825 10.179 -1.825 1.00 49.84 104 ALA A C 1
ATOM 759 O O . ALA A 1 104 ? -9.679 10.945 -1.368 1.00 49.84 104 ALA A O 1
ATOM 760 N N . PRO A 1 105 ? -8.905 8.856 -1.635 1.00 52.22 105 PRO A N 1
ATOM 761 C CA . PRO A 1 105 ? -9.653 8.385 -0.487 1.00 52.22 105 PRO A CA 1
ATOM 762 C C . PRO A 1 105 ? -9.046 9.087 0.739 1.00 52.22 105 PRO A C 1
ATOM 764 O O . PRO A 1 105 ? -7.889 8.855 1.083 1.00 52.22 105 PRO A O 1
ATOM 767 N N . SER A 1 106 ? -9.794 10.010 1.349 1.00 63.84 106 SER A N 1
ATOM 768 C CA . SER A 1 106 ? -9.400 10.678 2.598 1.00 63.84 106 SER A CA 1
ATOM 769 C C . SER A 1 106 ? -9.308 9.686 3.758 1.00 63.84 106 SER A C 1
ATOM 771 O O . SER A 1 106 ? -8.775 9.996 4.818 1.00 63.84 106 SER A O 1
ATOM 773 N N . THR A 1 107 ? -9.831 8.481 3.547 1.00 85.88 107 THR A N 1
ATOM 774 C CA . THR A 1 107 ? -9.851 7.392 4.503 1.00 85.88 107 THR A CA 1
ATOM 775 C C . THR A 1 107 ? -8.481 6.736 4.618 1.00 85.88 107 THR A C 1
ATOM 777 O O . THR A 1 107 ? -7.723 6.592 3.651 1.00 85.88 107 THR A O 1
ATOM 780 N N . PHE A 1 108 ? -8.153 6.300 5.828 1.00 91.75 108 PHE A N 1
ATOM 781 C CA . PHE A 1 108 ? -6.913 5.594 6.102 1.00 91.75 108 PHE A CA 1
ATOM 782 C C . PHE A 1 108 ? -6.793 4.312 5.268 1.00 91.75 108 PHE A C 1
ATOM 784 O O . PHE A 1 108 ? -5.740 4.060 4.678 1.00 91.75 108 PHE A O 1
ATOM 791 N N . ARG A 1 109 ? -7.892 3.562 5.117 1.00 92.44 109 ARG A N 1
ATOM 792 C CA . ARG A 1 109 ? -7.951 2.368 4.256 1.00 92.44 109 ARG A CA 1
ATOM 793 C C . ARG A 1 109 ? -7.475 2.641 2.838 1.00 92.44 109 ARG A C 1
ATOM 795 O O . ARG A 1 109 ? -6.689 1.878 2.286 1.00 92.44 109 ARG A O 1
ATOM 802 N N . GLY A 1 110 ? -7.916 3.747 2.249 1.00 89.44 110 GLY A N 1
ATOM 803 C CA . GLY A 1 110 ? -7.527 4.087 0.890 1.00 89.44 110 GLY A CA 1
ATOM 804 C C . GLY A 1 110 ? -6.060 4.494 0.755 1.00 89.44 110 GLY A C 1
ATOM 805 O O . GLY A 1 110 ? -5.457 4.230 -0.285 1.00 89.44 110 GLY A O 1
ATOM 806 N N . ARG A 1 111 ? -5.456 5.069 1.804 1.00 92.50 111 ARG A N 1
ATOM 807 C CA . ARG A 1 111 ? -4.003 5.309 1.850 1.00 92.50 111 ARG A CA 1
ATOM 808 C C . ARG A 1 111 ? -3.215 3.995 1.866 1.00 92.50 111 ARG A C 1
ATOM 810 O O . ARG A 1 111 ? -2.262 3.867 1.106 1.00 92.50 111 ARG A O 1
ATOM 817 N N . VAL A 1 112 ? -3.649 3.005 2.650 1.00 94.00 112 VAL A N 1
ATOM 818 C CA . VAL A 1 112 ? -3.029 1.663 2.696 1.00 94.00 112 VAL A CA 1
ATOM 819 C C . VAL A 1 112 ? -3.167 0.927 1.357 1.00 94.00 112 VAL A C 1
ATOM 821 O O . VAL A 1 112 ? -2.191 0.373 0.854 1.00 94.00 112 VAL A O 1
ATOM 824 N N . LEU A 1 113 ? -4.353 0.959 0.737 1.00 92.00 113 LEU A N 1
ATOM 825 C CA . LEU A 1 113 ? -4.583 0.354 -0.584 1.00 92.00 113 LEU A CA 1
ATOM 826 C C . LEU A 1 113 ? -3.737 1.014 -1.681 1.00 92.00 113 LEU A C 1
ATOM 828 O O . LEU A 1 113 ? -3.244 0.340 -2.579 1.00 92.00 113 LEU A O 1
ATOM 832 N N . ARG A 1 114 ? -3.532 2.333 -1.602 1.00 85.50 114 ARG A N 1
ATOM 833 C CA . ARG A 1 114 ? -2.646 3.049 -2.527 1.00 85.50 114 ARG A CA 1
ATOM 834 C C . ARG A 1 114 ? -1.188 2.632 -2.352 1.00 85.50 114 ARG A C 1
ATOM 836 O O . ARG A 1 114 ? -0.515 2.400 -3.347 1.00 85.50 114 ARG A O 1
ATOM 843 N N . GLU A 1 115 ? -0.718 2.547 -1.112 1.00 89.50 115 GLU A N 1
ATOM 844 C CA . GLU A 1 115 ? 0.657 2.147 -0.798 1.00 89.50 115 GLU A CA 1
ATOM 845 C C . GLU A 1 115 ? 0.955 0.724 -1.300 1.00 89.50 115 GLU A C 1
ATOM 847 O O . GLU A 1 115 ? 1.909 0.496 -2.039 1.00 89.50 115 GLU A O 1
ATOM 852 N N . THR A 1 116 ? 0.076 -0.226 -0.978 1.00 89.12 116 THR A N 1
ATOM 853 C CA . THR A 1 116 ? 0.188 -1.625 -1.434 1.00 89.12 116 THR A CA 1
ATOM 854 C C . THR A 1 116 ? 0.052 -1.762 -2.951 1.00 89.12 116 THR A C 1
ATOM 856 O O . THR A 1 116 ? 0.805 -2.516 -3.566 1.00 89.12 116 THR A O 1
ATOM 859 N N . GLY A 1 117 ? -0.839 -0.986 -3.577 1.00 85.19 117 GLY A N 1
ATOM 860 C CA . GLY A 1 117 ? -0.969 -0.921 -5.034 1.00 85.19 117 GLY A CA 1
ATOM 861 C C . GLY A 1 117 ? 0.281 -0.371 -5.728 1.00 85.19 117 GLY A C 1
ATOM 862 O O . GLY A 1 117 ? 0.680 -0.893 -6.765 1.00 85.19 117 GLY A O 1
ATOM 863 N N . GLY A 1 118 ? 0.944 0.630 -5.140 1.00 82.88 118 GLY A N 1
ATOM 864 C CA . GLY A 1 118 ? 2.224 1.144 -5.636 1.00 82.88 118 GLY A CA 1
ATOM 865 C C . GLY A 1 118 ? 3.341 0.097 -5.581 1.00 82.88 118 GLY A C 1
ATOM 866 O O . GLY A 1 118 ? 4.134 -0.011 -6.515 1.00 82.88 118 GLY A O 1
ATOM 867 N N . ALA A 1 119 ? 3.363 -0.730 -4.533 1.00 82.94 119 ALA A N 1
ATOM 868 C CA . ALA A 1 119 ? 4.343 -1.806 -4.397 1.00 82.94 119 ALA A CA 1
ATOM 869 C C . ALA A 1 119 ? 4.140 -2.952 -5.404 1.00 82.94 119 ALA A C 1
ATOM 871 O O . ALA A 1 119 ? 5.114 -3.607 -5.772 1.00 82.94 119 ALA A O 1
ATOM 872 N N . ALA A 1 120 ? 2.915 -3.175 -5.895 1.00 79.75 120 ALA A N 1
ATOM 873 C CA . ALA A 1 120 ? 2.621 -4.249 -6.847 1.00 79.75 120 ALA A CA 1
ATOM 874 C C . ALA A 1 120 ? 3.459 -4.156 -8.136 1.00 79.75 120 ALA A C 1
ATOM 876 O O . ALA A 1 120 ? 3.891 -5.178 -8.665 1.00 79.75 120 ALA A O 1
ATOM 877 N N . ALA A 1 121 ? 3.743 -2.936 -8.610 1.00 76.44 121 ALA A N 1
ATOM 878 C CA . ALA A 1 121 ? 4.578 -2.713 -9.792 1.00 76.44 121 ALA A CA 1
ATOM 879 C C . ALA A 1 121 ? 6.029 -3.188 -9.595 1.00 76.44 121 ALA A C 1
ATOM 881 O O . ALA A 1 121 ? 6.650 -3.666 -10.539 1.00 76.44 121 ALA A O 1
ATOM 882 N N . LEU A 1 122 ? 6.556 -3.082 -8.370 1.00 79.00 122 LEU A N 1
ATOM 883 C CA . LEU A 1 122 ? 7.910 -3.526 -8.025 1.00 79.00 122 LEU A CA 1
ATOM 884 C C . LEU A 1 122 ? 7.959 -5.025 -7.708 1.00 79.00 122 LEU A C 1
ATOM 886 O O . LEU A 1 122 ? 8.942 -5.693 -8.010 1.00 79.00 122 LEU A O 1
ATOM 890 N N . LEU A 1 123 ? 6.906 -5.559 -7.087 1.00 80.44 123 LEU A N 1
ATOM 891 C CA . LEU A 1 123 ? 6.818 -6.965 -6.685 1.00 80.44 123 LEU A CA 1
ATOM 892 C C . LEU A 1 123 ? 6.458 -7.902 -7.848 1.00 80.44 123 LEU A C 1
ATOM 894 O O . LEU A 1 123 ? 6.760 -9.089 -7.789 1.00 80.44 123 LEU A O 1
ATOM 898 N N . GLY A 1 124 ? 5.803 -7.394 -8.896 1.00 82.69 124 GLY A N 1
ATOM 899 C CA . GLY A 1 124 ? 5.317 -8.201 -10.022 1.00 82.69 124 GLY A CA 1
ATOM 900 C C . GLY A 1 124 ? 4.011 -8.957 -9.739 1.00 82.69 124 GLY A C 1
ATOM 901 O O . GLY A 1 124 ? 3.487 -9.628 -10.625 1.00 82.69 124 GLY A O 1
ATOM 902 N N . PHE A 1 125 ? 3.456 -8.826 -8.533 1.00 84.31 125 PHE A N 1
ATOM 903 C CA . PHE A 1 125 ? 2.149 -9.345 -8.135 1.00 84.31 125 PHE A CA 1
ATOM 904 C C . PHE A 1 125 ? 1.491 -8.392 -7.119 1.00 84.31 125 PHE A C 1
ATOM 906 O O . PHE A 1 125 ? 2.193 -7.670 -6.405 1.00 84.31 125 PHE A O 1
ATOM 913 N N . PRO A 1 126 ? 0.150 -8.352 -7.037 1.00 85.19 126 PRO A N 1
ATOM 914 C CA . PRO A 1 126 ? -0.546 -7.500 -6.079 1.00 85.19 126 PRO A CA 1
ATOM 915 C C . PRO A 1 126 ? -0.556 -8.122 -4.669 1.00 85.19 126 PRO A C 1
ATOM 917 O O . PRO A 1 126 ? -1.040 -9.246 -4.517 1.00 85.19 126 PRO A O 1
ATOM 920 N N . PRO A 1 127 ? -0.099 -7.407 -3.620 1.00 90.25 127 PRO A N 1
ATOM 921 C CA . PRO A 1 127 ? -0.334 -7.815 -2.236 1.00 90.25 127 PRO A CA 1
ATOM 922 C C . PRO A 1 127 ? -1.831 -7.866 -1.913 1.00 90.25 127 PRO A C 1
ATOM 924 O O . PRO A 1 127 ? -2.607 -7.031 -2.390 1.00 90.25 127 PRO A O 1
ATOM 927 N N . SER A 1 128 ? -2.239 -8.804 -1.061 1.00 91.44 128 SER A N 1
ATOM 928 C CA . SER A 1 128 ? -3.599 -8.828 -0.519 1.00 91.44 128 SER A CA 1
ATOM 929 C C . SER A 1 128 ? -3.693 -7.960 0.738 1.00 91.44 128 SER A C 1
ATOM 931 O O . SER A 1 128 ? -2.723 -7.835 1.483 1.00 91.44 128 SER A O 1
ATOM 933 N N . VAL A 1 129 ? -4.847 -7.321 0.952 1.00 95.44 129 VAL A N 1
ATOM 934 C CA . VAL A 1 129 ? -5.052 -6.393 2.073 1.00 95.44 129 VAL A CA 1
ATOM 935 C C . VAL A 1 129 ? -6.372 -6.680 2.771 1.00 95.44 129 VAL A C 1
ATOM 937 O O . VAL A 1 129 ? -7.423 -6.724 2.126 1.00 95.44 129 VAL A O 1
ATOM 940 N N . GLN A 1 130 ? -6.334 -6.815 4.093 1.00 94.44 130 GLN A N 1
ATOM 941 C CA . GLN A 1 130 ? -7.500 -7.038 4.939 1.00 94.44 130 GLN A CA 1
ATOM 942 C C . GLN A 1 130 ? -7.558 -6.000 6.065 1.00 94.44 130 GLN A C 1
ATOM 944 O O . GLN A 1 130 ? -6.547 -5.618 6.652 1.00 94.44 130 GLN A O 1
ATOM 949 N N . PHE A 1 131 ? -8.771 -5.536 6.369 1.00 95.81 131 PHE A N 1
ATOM 950 C CA . PHE A 1 131 ? -9.023 -4.559 7.425 1.00 95.81 131 PHE A CA 1
ATOM 951 C C . PHE A 1 131 ? -10.029 -5.113 8.426 1.00 95.81 131 PHE A C 1
ATOM 953 O O . PHE A 1 131 ? -11.154 -5.445 8.046 1.00 95.81 131 PHE A O 1
ATOM 960 N N . THR A 1 132 ? -9.672 -5.090 9.705 1.00 95.94 132 THR A N 1
ATOM 961 C CA . THR A 1 132 ? -10.532 -5.533 10.805 1.00 95.94 132 THR A CA 1
ATOM 962 C C . THR A 1 132 ? -10.837 -4.357 11.734 1.00 95.94 132 THR A C 1
ATOM 964 O O . THR A 1 132 ? -9.952 -3.607 12.142 1.00 95.94 132 THR A O 1
ATOM 967 N N . GLY A 1 133 ? -12.118 -4.158 12.059 1.00 91.25 133 GLY A N 1
ATOM 968 C CA . GLY A 1 133 ? -12.575 -3.079 12.944 1.00 91.25 133 GLY A CA 1
ATOM 969 C C . GLY A 1 133 ? -12.785 -1.719 12.268 1.00 91.25 133 GLY A C 1
ATOM 970 O O . GLY A 1 133 ? -12.749 -1.576 11.045 1.00 91.25 133 GLY A O 1
ATOM 971 N N . ALA A 1 134 ? -13.044 -0.684 13.071 1.00 91.19 134 ALA A N 1
ATOM 972 C CA . ALA A 1 134 ? -13.379 0.666 12.604 1.00 91.19 134 ALA A CA 1
ATOM 973 C C . ALA A 1 134 ? -12.130 1.509 12.276 1.00 91.19 134 ALA A C 1
ATOM 975 O O . ALA A 1 134 ? -11.985 2.629 12.754 1.00 91.19 134 ALA A O 1
ATOM 976 N N . VAL A 1 135 ? -11.233 0.965 11.447 1.00 93.56 135 VAL A N 1
ATOM 977 C CA . VAL A 1 135 ? -9.910 1.534 11.131 1.00 93.56 135 VAL A CA 1
ATOM 978 C C . VAL A 1 135 ? -9.959 3.030 10.785 1.00 93.56 135 VAL A C 1
ATOM 980 O O . VAL A 1 135 ? -9.221 3.804 11.377 1.00 93.56 135 VAL A O 1
ATOM 983 N N . ASP A 1 136 ? -10.853 3.462 9.890 1.00 90.19 136 ASP A N 1
ATOM 984 C CA . ASP A 1 136 ? -10.930 4.878 9.480 1.00 90.19 136 ASP A CA 1
ATOM 985 C C . ASP A 1 136 ? -11.394 5.835 10.589 1.00 90.19 136 ASP A C 1
ATOM 987 O O . ASP A 1 136 ? -11.134 7.030 10.505 1.00 90.19 136 ASP A O 1
ATOM 991 N N . ALA A 1 137 ? -12.105 5.328 11.600 1.00 88.31 137 ALA A N 1
ATOM 992 C CA . ALA A 1 137 ? -12.588 6.130 12.721 1.00 88.31 137 ALA A CA 1
ATOM 993 C C . ALA A 1 137 ? -11.610 6.129 13.904 1.00 88.31 137 ALA A C 1
ATOM 995 O O . ALA A 1 137 ? -11.579 7.091 14.664 1.00 88.31 137 ALA A O 1
ATOM 996 N N . LEU A 1 138 ? -10.852 5.041 14.077 1.00 90.12 138 LEU A N 1
ATOM 997 C CA . LEU A 1 138 ? -9.957 4.844 15.217 1.00 90.12 138 LEU A CA 1
ATOM 998 C C . LEU A 1 138 ? -8.521 5.285 14.917 1.00 90.12 138 LEU A C 1
ATOM 1000 O O . LEU A 1 138 ? -7.849 5.807 15.793 1.00 90.12 138 LEU A O 1
ATOM 1004 N N . VAL A 1 139 ? -8.030 5.104 13.690 1.00 94.44 139 VAL A N 1
ATOM 1005 C CA . VAL A 1 139 ? -6.640 5.435 13.355 1.00 94.44 139 VAL A CA 1
ATOM 1006 C C . VAL A 1 139 ? -6.524 6.919 13.008 1.00 94.44 139 VAL A C 1
ATOM 1008 O O . VAL A 1 139 ? -6.877 7.344 11.908 1.00 94.44 139 VAL A O 1
ATOM 1011 N N . GLY A 1 140 ? -6.004 7.705 13.953 1.00 89.19 140 GLY A N 1
ATOM 1012 C CA . GLY A 1 140 ? -5.699 9.123 13.754 1.00 89.19 140 GLY A CA 1
ATOM 1013 C C . GLY A 1 140 ? -4.532 9.375 12.789 1.00 89.19 140 GLY A C 1
ATOM 1014 O O . GLY A 1 140 ? -3.792 8.467 12.415 1.00 89.19 140 GLY A O 1
ATOM 1015 N N . GLU A 1 141 ? -4.335 10.638 12.400 1.00 86.56 141 GLU A N 1
ATOM 1016 C CA . GLU A 1 141 ? -3.321 11.033 11.406 1.00 86.56 141 GLU A CA 1
ATOM 1017 C C . GLU A 1 141 ? -1.881 10.679 11.803 1.00 86.56 141 GLU A C 1
ATOM 1019 O O . GLU A 1 141 ? -1.082 10.300 10.948 1.00 86.56 141 GLU A O 1
ATOM 1024 N N . GLU A 1 142 ? -1.531 10.794 13.087 1.00 89.00 142 GLU A N 1
ATOM 1025 C CA . GLU A 1 142 ? -0.185 10.481 13.575 1.00 89.00 142 GLU A CA 1
ATOM 1026 C C . GLU A 1 142 ? 0.109 8.983 13.510 1.00 89.00 142 GLU A C 1
ATOM 1028 O O . GLU A 1 142 ? 0.985 8.571 12.746 1.00 89.00 142 GLU A O 1
ATOM 1033 N N . THR A 1 143 ? -0.695 8.175 14.204 1.00 94.69 143 THR A N 1
ATOM 1034 C CA . THR A 1 143 ? -0.621 6.709 14.169 1.00 94.69 143 THR A CA 1
ATOM 1035 C C . THR A 1 143 ? -0.713 6.177 12.740 1.00 94.69 143 THR A C 1
ATOM 1037 O O . THR A 1 143 ? 0.010 5.259 12.359 1.00 94.69 143 THR A O 1
ATOM 1040 N N . GLY A 1 144 ? -1.569 6.777 11.909 1.00 94.56 144 GLY A N 1
ATOM 1041 C CA . GLY A 1 144 ? -1.712 6.391 10.514 1.00 94.56 144 GLY A CA 1
ATOM 1042 C C . GLY A 1 144 ? -0.445 6.635 9.689 1.00 94.56 144 GLY A C 1
ATOM 1043 O O . GLY A 1 144 ? -0.052 5.787 8.886 1.00 94.56 144 GLY A O 1
ATOM 1044 N N . ARG A 1 145 ? 0.240 7.763 9.895 1.00 92.31 145 ARG A N 1
ATOM 1045 C CA . ARG A 1 145 ? 1.509 8.060 9.213 1.00 92.31 145 ARG A CA 1
ATOM 1046 C C . ARG A 1 145 ? 2.602 7.063 9.590 1.00 92.31 145 ARG A C 1
ATOM 1048 O O . ARG A 1 145 ? 3.346 6.628 8.711 1.00 92.31 145 ARG A O 1
ATOM 1055 N N . GLU A 1 146 ? 2.681 6.704 10.868 1.00 94.38 146 GLU A N 1
ATOM 1056 C CA . GLU A 1 146 ? 3.636 5.715 11.375 1.00 94.38 146 GLU A CA 1
ATOM 1057 C C . GLU A 1 146 ? 3.350 4.316 10.826 1.00 94.38 146 GLU A C 1
ATOM 1059 O O . GLU A 1 146 ? 4.264 3.660 10.328 1.00 94.38 146 GLU A O 1
ATOM 1064 N N . LEU A 1 147 ? 2.079 3.898 10.805 1.00 97.44 147 LEU A N 1
ATOM 1065 C CA . LEU A 1 147 ? 1.670 2.621 10.219 1.00 97.44 147 LEU A CA 1
ATOM 1066 C C . LEU A 1 147 ? 2.041 2.550 8.733 1.00 97.44 147 LEU A C 1
ATOM 1068 O O . LEU A 1 147 ? 2.613 1.560 8.284 1.00 97.44 147 LEU A O 1
ATOM 1072 N N . LEU A 1 148 ? 1.767 3.609 7.964 1.00 95.94 148 LEU A N 1
ATOM 1073 C CA . LEU A 1 148 ? 2.138 3.667 6.545 1.00 95.94 148 LEU A CA 1
ATOM 1074 C C . LEU A 1 148 ? 3.659 3.620 6.343 1.00 95.94 148 LEU A C 1
ATOM 1076 O O . LEU A 1 148 ? 4.131 3.027 5.375 1.00 95.94 148 LEU A O 1
ATOM 1080 N N . ALA A 1 149 ? 4.437 4.218 7.248 1.00 91.38 149 ALA A N 1
ATOM 1081 C CA . ALA A 1 149 ? 5.892 4.103 7.217 1.00 91.38 149 ALA A CA 1
ATOM 1082 C C . ALA A 1 149 ? 6.358 2.666 7.507 1.00 91.38 149 ALA A C 1
ATOM 1084 O O . ALA A 1 149 ? 7.218 2.156 6.787 1.00 91.38 149 ALA A O 1
ATOM 1085 N N . ALA A 1 150 ? 5.755 1.993 8.493 1.00 94.88 150 ALA A N 1
ATOM 1086 C CA . ALA A 1 150 ? 6.028 0.589 8.796 1.00 94.88 150 ALA A CA 1
ATOM 1087 C C . ALA A 1 150 ? 5.671 -0.331 7.614 1.00 94.88 150 ALA A C 1
ATOM 1089 O O . ALA A 1 150 ? 6.469 -1.189 7.239 1.00 94.88 150 ALA A O 1
ATOM 1090 N N . LEU A 1 151 ? 4.522 -0.097 6.971 1.00 96.19 151 LEU A N 1
ATOM 1091 C CA . LEU A 1 151 ? 4.086 -0.816 5.773 1.00 96.19 151 LEU A CA 1
ATOM 1092 C C . LEU A 1 151 ? 5.077 -0.652 4.614 1.00 96.19 151 LEU A C 1
ATOM 1094 O O . LEU A 1 151 ? 5.495 -1.650 4.031 1.00 96.19 151 LEU A O 1
ATOM 1098 N N . ARG A 1 152 ? 5.509 0.581 4.312 1.00 93.88 152 ARG A N 1
ATOM 1099 C CA . ARG A 1 152 ? 6.540 0.832 3.288 1.00 93.88 152 ARG A CA 1
ATOM 1100 C C . ARG A 1 152 ? 7.833 0.091 3.576 1.00 93.88 152 ARG A C 1
ATOM 1102 O O . ARG A 1 152 ? 8.397 -0.525 2.676 1.00 93.88 152 ARG A O 1
ATOM 1109 N N . GLY A 1 153 ? 8.293 0.142 4.824 1.00 89.12 153 GLY A N 1
ATOM 1110 C CA . GLY A 1 153 ? 9.490 -0.574 5.253 1.00 89.12 153 GLY A CA 1
ATOM 1111 C C . GLY A 1 153 ? 9.366 -2.083 5.036 1.00 89.12 153 GLY A C 1
ATOM 1112 O O . GLY A 1 153 ? 10.279 -2.693 4.480 1.00 89.12 153 GLY A O 1
ATOM 1113 N N . ALA A 1 154 ? 8.224 -2.667 5.410 1.00 91.81 154 ALA A N 1
ATOM 1114 C CA . ALA A 1 154 ? 7.953 -4.093 5.248 1.00 91.81 154 ALA A CA 1
ATOM 1115 C C . ALA A 1 154 ? 7.890 -4.515 3.768 1.00 91.81 154 ALA A C 1
ATOM 1117 O O . ALA A 1 154 ? 8.553 -5.476 3.382 1.00 91.81 154 ALA A O 1
ATOM 1118 N N . LEU A 1 155 ? 7.175 -3.766 2.921 1.00 91.38 155 LEU A N 1
ATOM 1119 C CA . LEU A 1 155 ? 7.085 -4.039 1.479 1.00 91.38 155 LEU A CA 1
ATOM 1120 C C . LEU A 1 155 ? 8.448 -3.900 0.783 1.00 91.38 155 LEU A C 1
ATOM 1122 O O . LEU A 1 155 ? 8.826 -4.749 -0.023 1.00 91.38 155 LEU A O 1
ATOM 1126 N N . ALA A 1 156 ? 9.224 -2.871 1.135 1.00 88.38 156 ALA A N 1
ATOM 1127 C CA . ALA A 1 156 ? 10.574 -2.687 0.608 1.00 88.38 156 ALA A CA 1
ATOM 1128 C C . ALA A 1 156 ? 11.531 -3.805 1.053 1.00 88.38 156 ALA A C 1
ATOM 1130 O O . ALA A 1 156 ? 12.417 -4.193 0.294 1.00 88.38 156 ALA A O 1
ATOM 1131 N N . ALA A 1 157 ? 11.374 -4.323 2.275 1.00 86.12 157 ALA A N 1
ATOM 1132 C CA . ALA A 1 157 ? 12.132 -5.479 2.745 1.00 86.12 157 ALA A CA 1
ATOM 1133 C C . ALA A 1 157 ? 11.749 -6.757 1.986 1.00 86.12 157 ALA A C 1
ATOM 1135 O O . ALA A 1 157 ? 12.643 -7.488 1.568 1.00 86.12 157 ALA A O 1
ATOM 1136 N N . ALA A 1 158 ? 10.453 -6.984 1.747 1.00 86.31 158 ALA A N 1
ATOM 1137 C CA . ALA A 1 158 ? 9.968 -8.130 0.982 1.00 86.31 158 ALA A CA 1
ATOM 1138 C C . ALA A 1 158 ? 10.483 -8.133 -0.462 1.00 86.31 158 ALA A C 1
ATOM 1140 O O . ALA A 1 158 ? 10.946 -9.164 -0.933 1.00 86.31 158 ALA A O 1
ATOM 1141 N N . HIS A 1 159 ? 10.507 -6.978 -1.131 1.00 83.62 159 HIS A N 1
ATOM 1142 C CA . HIS A 1 159 ? 11.036 -6.866 -2.496 1.00 83.62 159 HIS A CA 1
ATOM 1143 C C . HIS A 1 159 ? 12.521 -7.257 -2.620 1.00 83.62 159 HIS A C 1
ATOM 1145 O O . HIS A 1 159 ? 12.951 -7.734 -3.665 1.00 83.62 159 HIS A O 1
ATOM 1151 N N . ARG A 1 160 ? 13.320 -7.081 -1.558 1.00 82.75 160 ARG A N 1
ATOM 1152 C CA . ARG A 1 160 ? 14.741 -7.469 -1.556 1.00 82.75 160 ARG A CA 1
ATOM 1153 C C . ARG A 1 160 ? 14.966 -8.965 -1.331 1.00 82.75 160 ARG A C 1
ATOM 1155 O O . ARG A 1 160 ? 16.103 -9.417 -1.448 1.00 82.75 160 ARG A O 1
ATOM 1162 N N . ARG A 1 161 ? 13.926 -9.726 -0.981 1.00 77.25 161 ARG A N 1
ATOM 1163 C CA . ARG A 1 161 ? 14.034 -11.166 -0.741 1.00 77.25 161 ARG A CA 1
ATOM 1164 C C . ARG A 1 161 ? 13.815 -11.948 -2.040 1.00 77.25 161 ARG A C 1
ATOM 1166 O O . ARG A 1 161 ? 12.862 -11.673 -2.768 1.00 77.25 161 ARG A O 1
ATOM 1173 N N . PRO A 1 162 ? 14.658 -12.949 -2.339 1.00 71.00 162 PRO A N 1
ATOM 1174 C CA . PRO A 1 162 ? 14.432 -13.820 -3.480 1.00 71.00 162 PRO A CA 1
ATOM 1175 C C . PRO A 1 162 ? 13.219 -14.732 -3.228 1.00 71.00 162 PRO A C 1
ATOM 1177 O O . PRO A 1 162 ? 13.035 -15.247 -2.128 1.00 71.00 162 PRO A O 1
ATOM 1180 N N . VAL A 1 163 ? 12.439 -14.999 -4.282 1.00 74.56 163 VAL A N 1
ATOM 1181 C CA . VAL A 1 163 ? 11.357 -16.011 -4.297 1.00 74.56 163 VAL A CA 1
ATOM 1182 C C . VAL A 1 163 ? 10.125 -15.671 -3.431 1.00 74.56 163 VAL A C 1
ATOM 1184 O O . VAL A 1 163 ? 9.434 -16.574 -2.972 1.00 74.56 163 VAL A O 1
ATOM 1187 N N . VAL A 1 164 ? 9.806 -14.388 -3.230 1.00 85.44 164 VAL A N 1
ATOM 1188 C CA . VAL A 1 164 ? 8.493 -13.991 -2.682 1.00 85.44 164 VAL A CA 1
ATOM 1189 C C . VAL A 1 164 ? 7.449 -14.047 -3.800 1.00 85.44 164 VAL A C 1
ATOM 1191 O O . VAL A 1 164 ? 7.661 -13.465 -4.864 1.00 85.44 164 VAL A O 1
ATOM 1194 N N . SER A 1 165 ? 6.334 -14.739 -3.574 1.00 85.94 165 SER A N 1
ATOM 1195 C CA . SER A 1 165 ? 5.223 -14.849 -4.529 1.00 85.94 165 SER A CA 1
ATOM 1196 C C . SER A 1 165 ? 3.873 -14.415 -3.956 1.00 85.94 165 SER A C 1
ATOM 1198 O O . SER A 1 165 ? 2.921 -14.213 -4.713 1.00 85.94 165 SER A O 1
ATOM 1200 N N . ALA A 1 166 ? 3.791 -14.220 -2.637 1.00 87.94 166 ALA A N 1
ATOM 1201 C CA . ALA A 1 166 ? 2.599 -13.734 -1.961 1.00 87.94 166 ALA A CA 1
ATOM 1202 C C . ALA A 1 166 ? 2.954 -12.810 -0.790 1.00 87.94 166 ALA A C 1
ATOM 1204 O O . ALA A 1 166 ? 3.884 -13.070 -0.026 1.00 87.94 166 ALA A O 1
ATOM 1205 N N . ILE A 1 167 ? 2.171 -11.738 -0.639 1.00 93.94 167 ILE A N 1
ATOM 1206 C CA . ILE A 1 167 ? 2.215 -10.842 0.520 1.00 93.94 167 ILE A CA 1
ATOM 1207 C C . ILE A 1 167 ? 0.786 -10.603 1.007 1.00 93.94 167 ILE A C 1
ATOM 1209 O O . ILE A 1 167 ? -0.096 -10.239 0.223 1.00 93.94 167 ILE A O 1
ATOM 1213 N N . GLU A 1 168 ? 0.578 -10.773 2.305 1.00 94.25 168 GLU A N 1
ATOM 1214 C CA . GLU A 1 168 ? -0.666 -10.506 3.018 1.00 94.25 168 GLU A CA 1
ATOM 1215 C C . GLU A 1 168 ? -0.455 -9.346 3.990 1.00 94.25 168 GLU A C 1
ATOM 1217 O O . GLU A 1 168 ? 0.478 -9.345 4.795 1.00 94.25 168 GLU A O 1
ATOM 1222 N N . VAL A 1 169 ? -1.310 -8.331 3.892 1.00 97.25 169 VAL A N 1
ATOM 1223 C CA . VAL A 1 169 ? -1.279 -7.131 4.730 1.00 97.25 169 VAL A CA 1
ATOM 1224 C C . VAL A 1 169 ? -2.566 -7.060 5.538 1.00 97.25 169 VAL A C 1
ATOM 1226 O O . VAL A 1 169 ? -3.636 -6.785 5.001 1.00 97.25 169 VAL A O 1
ATOM 1229 N N . GLU A 1 170 ? -2.463 -7.225 6.848 1.00 97.81 170 GLU A N 1
ATOM 1230 C CA . GLU A 1 170 ? -3.586 -7.098 7.771 1.00 97.81 170 GLU A C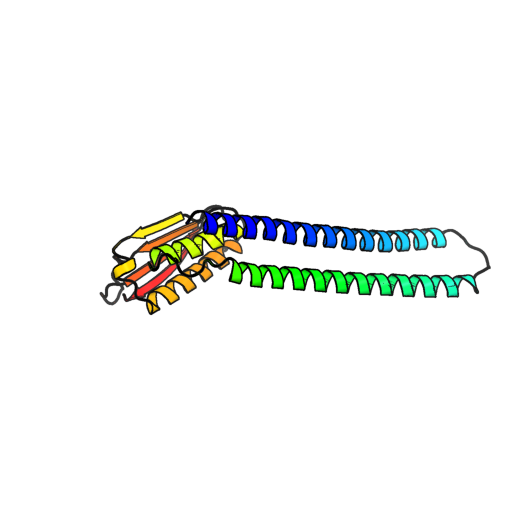A 1
ATOM 1231 C C . GLU A 1 170 ? -3.458 -5.822 8.604 1.00 97.81 170 GLU A C 1
ATOM 1233 O O . GLU A 1 170 ? -2.417 -5.552 9.205 1.00 97.81 170 GLU A O 1
ATOM 1238 N N . VAL A 1 171 ? -4.540 -5.047 8.681 1.00 98.06 171 VAL A N 1
ATOM 1239 C CA . VAL A 1 171 ? -4.680 -3.924 9.614 1.00 98.06 171 VAL A CA 1
ATOM 1240 C C . VAL A 1 171 ? -5.867 -4.183 10.538 1.00 98.06 171 VAL A C 1
ATOM 1242 O O . VAL A 1 171 ? -7.023 -4.094 10.120 1.00 98.06 171 VAL A O 1
ATOM 1245 N N . ASP A 1 172 ? -5.584 -4.450 11.809 1.00 97.75 172 ASP A N 1
ATOM 1246 C CA . ASP A 1 172 ? -6.576 -4.771 12.834 1.00 97.75 172 ASP A CA 1
ATOM 1247 C C . ASP A 1 172 ? -6.651 -3.665 13.896 1.00 97.75 172 ASP A C 1
ATOM 1249 O O . ASP A 1 172 ? -5.731 -3.481 14.692 1.00 97.75 172 ASP A O 1
ATOM 1253 N N . ALA A 1 173 ? -7.763 -2.925 13.913 1.00 96.69 173 ALA A N 1
ATOM 1254 C CA . ALA A 1 173 ? -8.067 -1.877 14.893 1.00 96.69 173 ALA A CA 1
ATOM 1255 C C . ALA A 1 173 ? -8.988 -2.362 16.032 1.00 96.69 173 ALA A C 1
ATOM 1257 O O . ALA A 1 173 ? -9.629 -1.557 16.708 1.00 96.69 173 ALA A O 1
ATOM 1258 N N . THR A 1 174 ? -9.113 -3.679 16.228 1.00 94.81 174 THR A N 1
ATOM 1259 C CA . THR A 1 174 ? -9.868 -4.283 17.344 1.00 94.81 174 THR A CA 1
ATOM 1260 C C . THR A 1 174 ? -8.971 -4.741 18.494 1.00 94.81 174 THR A C 1
ATOM 1262 O O . THR A 1 174 ? -9.451 -5.236 19.517 1.00 94.81 174 THR A O 1
ATOM 1265 N N . VAL A 1 175 ? -7.659 -4.555 18.347 1.00 95.31 175 VAL A N 1
ATOM 1266 C CA . VAL A 1 175 ? -6.651 -5.133 19.231 1.00 95.31 175 VAL A CA 1
ATOM 1267 C C . VAL A 1 175 ? -6.573 -4.401 20.561 1.00 95.31 175 VAL A C 1
ATOM 1269 O O . VAL A 1 175 ? -6.793 -3.191 20.661 1.00 95.31 175 VAL A O 1
ATOM 1272 N N . ARG A 1 176 ? -6.200 -5.150 21.598 1.00 96.31 176 ARG A N 1
ATOM 1273 C CA . ARG A 1 176 ? -5.795 -4.597 22.887 1.00 96.31 176 ARG A CA 1
ATOM 1274 C C . ARG A 1 176 ? -4.290 -4.714 23.023 1.00 96.31 176 ARG A C 1
ATOM 1276 O O . ARG A 1 176 ? -3.733 -5.794 22.838 1.00 96.31 176 ARG A O 1
ATOM 1283 N N . LEU A 1 177 ? -3.646 -3.595 23.323 1.00 93.31 177 LEU A N 1
ATOM 1284 C CA . LEU A 1 177 ? -2.218 -3.555 23.601 1.00 93.31 177 LEU A CA 1
ATOM 1285 C C . LEU A 1 177 ? -1.919 -4.183 24.974 1.00 93.31 177 LEU A C 1
ATOM 1287 O O . LEU A 1 177 ? -2.827 -4.304 25.801 1.00 93.31 177 LEU A O 1
ATOM 1291 N N . PRO A 1 178 ? -0.655 -4.556 25.258 1.00 90.62 178 PRO A N 1
ATOM 1292 C CA . PRO A 1 178 ? -0.268 -5.143 26.547 1.00 90.62 178 PRO A CA 1
ATOM 1293 C C . PRO A 1 178 ? -0.588 -4.266 27.767 1.00 90.62 178 PRO A C 1
ATOM 1295 O O . PRO A 1 178 ? -0.742 -4.777 28.871 1.00 90.62 178 PRO A O 1
ATOM 1298 N N . ASP A 1 179 ? -0.710 -2.953 27.567 1.00 90.94 179 ASP A N 1
ATOM 1299 C CA . ASP A 1 179 ? -1.093 -1.976 28.591 1.00 90.94 179 ASP A CA 1
ATOM 1300 C C . ASP A 1 179 ? -2.623 -1.830 28.770 1.00 90.94 179 ASP A C 1
ATOM 1302 O O . ASP A 1 179 ? -3.084 -1.009 29.561 1.00 90.94 179 ASP A O 1
ATOM 1306 N N . GLY A 1 180 ? -3.420 -2.620 28.041 1.00 91.81 180 GLY A N 1
ATOM 1307 C CA . GLY A 1 180 ? -4.883 -2.648 28.098 1.00 91.81 180 GLY A CA 1
ATOM 1308 C C . GLY A 1 180 ? -5.592 -1.615 27.213 1.00 91.81 180 GLY A C 1
ATOM 1309 O O . GLY A 1 180 ? -6.821 -1.677 27.057 1.00 91.81 180 GLY A O 1
ATOM 1310 N N . ARG A 1 181 ? -4.860 -0.680 26.594 1.00 93.25 181 ARG A N 1
ATOM 1311 C CA . ARG A 1 181 ? -5.455 0.316 25.691 1.00 93.25 181 ARG A CA 1
ATOM 1312 C C . ARG A 1 181 ? -5.896 -0.324 24.379 1.00 93.25 181 ARG A C 1
ATOM 1314 O O . ARG A 1 181 ? -5.385 -1.367 23.967 1.00 93.25 181 ARG A O 1
ATOM 1321 N N . SER A 1 182 ? -6.877 0.300 23.732 1.00 95.50 182 SER A N 1
ATOM 1322 C CA . SER A 1 182 ? -7.181 -0.014 22.336 1.00 95.50 182 SER A CA 1
ATOM 1323 C C . SER A 1 182 ? -5.970 0.338 21.477 1.00 95.50 182 SER A C 1
ATOM 1325 O O . SER A 1 182 ? -5.292 1.335 21.727 1.00 95.50 182 SER A O 1
ATOM 1327 N N . GLY A 1 183 ? -5.688 -0.494 20.485 1.00 96.56 183 GLY A N 1
ATOM 1328 C CA . GLY A 1 183 ? -4.610 -0.255 19.543 1.00 96.56 183 GLY A CA 1
ATOM 1329 C C . GLY A 1 183 ? -5.016 -0.572 18.119 1.00 96.56 183 GLY A C 1
ATOM 1330 O O . GLY A 1 183 ? -6.110 -1.064 17.840 1.00 96.56 183 GLY A O 1
ATOM 1331 N N . VAL A 1 184 ? -4.070 -0.326 17.227 1.00 98.00 184 VAL A N 1
ATOM 1332 C CA . VAL A 1 184 ? -4.051 -0.862 15.875 1.00 98.00 184 VAL A CA 1
ATOM 1333 C C . VAL A 1 184 ? -2.813 -1.735 15.719 1.00 98.00 184 VAL A C 1
ATOM 1335 O O . VAL A 1 184 ? -1.738 -1.396 16.220 1.00 98.00 184 VAL A O 1
ATOM 1338 N N . ARG A 1 185 ? -2.965 -2.863 15.030 1.00 98.06 185 ARG A N 1
ATOM 1339 C CA . ARG A 1 185 ? -1.868 -3.746 14.638 1.00 98.06 185 ARG A CA 1
ATOM 1340 C C . ARG A 1 185 ? -1.816 -3.844 13.121 1.00 98.06 185 ARG A C 1
ATOM 1342 O O . ARG A 1 185 ? -2.828 -4.110 12.482 1.00 98.06 185 ARG A O 1
ATOM 1349 N N . LEU A 1 186 ? -0.627 -3.641 12.575 1.00 98.38 186 LEU A N 1
ATOM 1350 C CA . LEU A 1 186 ? -0.255 -3.997 11.217 1.00 98.38 186 LEU A CA 1
ATOM 1351 C C . LEU A 1 186 ? 0.486 -5.334 11.261 1.00 98.38 186 LEU A C 1
ATOM 1353 O O . LEU A 1 186 ? 1.452 -5.476 12.014 1.00 98.38 186 LEU A O 1
ATOM 1357 N N . VAL A 1 187 ? 0.072 -6.275 10.421 1.00 97.56 187 VAL A N 1
ATOM 1358 C CA . VAL A 1 187 ? 0.816 -7.503 10.130 1.00 97.56 187 VAL A CA 1
ATOM 1359 C C . VAL A 1 187 ? 1.085 -7.536 8.632 1.00 97.56 187 VAL A C 1
ATOM 1361 O O . VAL A 1 187 ? 0.166 -7.378 7.836 1.00 97.56 187 VAL A O 1
ATOM 1364 N N . VAL A 1 188 ? 2.345 -7.709 8.247 1.00 96.25 188 VAL A N 1
ATOM 1365 C CA . VAL A 1 188 ? 2.748 -7.953 6.859 1.00 96.25 188 VAL A CA 1
A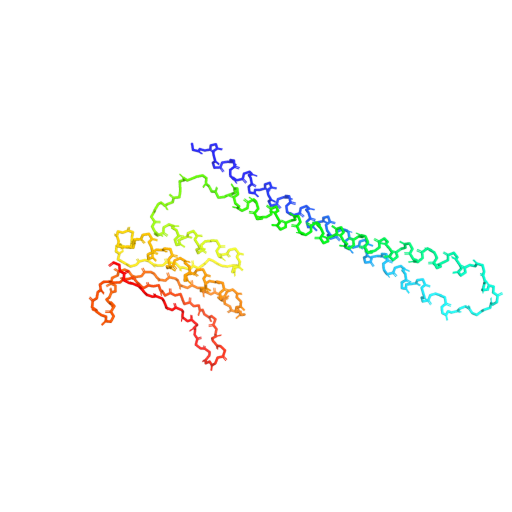TOM 1366 C C . VAL A 1 188 ? 3.437 -9.304 6.824 1.00 96.25 188 VAL A C 1
ATOM 1368 O O . VAL A 1 188 ? 4.521 -9.451 7.392 1.00 96.25 188 VAL A O 1
ATOM 1371 N N . ALA A 1 189 ? 2.787 -10.281 6.206 1.00 92.50 189 ALA A N 1
ATOM 1372 C CA . ALA A 1 189 ? 3.302 -11.628 6.044 1.00 92.50 189 ALA A CA 1
ATOM 1373 C C . ALA A 1 189 ? 3.664 -11.867 4.582 1.00 92.50 189 ALA A C 1
ATOM 1375 O O . ALA A 1 189 ? 2.896 -11.529 3.685 1.00 92.50 189 ALA A O 1
ATOM 1376 N N . ASP A 1 190 ? 4.825 -12.458 4.343 1.00 90.00 190 ASP A N 1
ATOM 1377 C CA . ASP A 1 190 ? 5.243 -12.907 3.025 1.00 90.00 190 ASP A CA 1
ATOM 1378 C C . ASP A 1 190 ? 5.704 -14.362 3.064 1.00 90.00 190 ASP A C 1
ATOM 1380 O O . ASP A 1 190 ? 6.197 -14.862 4.077 1.00 90.00 190 ASP A O 1
ATOM 1384 N N . ASP A 1 191 ? 5.541 -15.050 1.938 1.00 84.06 191 ASP A N 1
ATOM 1385 C CA . ASP A 1 191 ? 5.980 -16.436 1.757 1.00 84.06 191 ASP A CA 1
ATOM 1386 C C . ASP A 1 191 ? 7.502 -16.569 1.559 1.00 84.06 191 ASP A C 1
ATOM 1388 O O . ASP A 1 191 ? 8.026 -17.681 1.428 1.00 84.06 191 ASP A O 1
ATOM 1392 N N . GLY A 1 192 ? 8.224 -15.444 1.598 1.00 68.69 192 GLY A N 1
ATOM 1393 C CA . GLY A 1 192 ? 9.674 -15.401 1.641 1.00 68.69 192 GLY A CA 1
ATOM 1394 C C . GLY A 1 192 ? 10.207 -16.110 2.881 1.00 68.69 192 GLY A C 1
ATOM 1395 O O . GLY A 1 192 ? 9.844 -15.795 4.019 1.00 68.69 192 GLY A O 1
ATOM 1396 N N . ARG A 1 193 ? 11.106 -17.070 2.658 1.00 65.88 193 ARG A N 1
ATOM 1397 C CA . ARG A 1 193 ? 11.786 -17.799 3.731 1.00 65.88 193 ARG A CA 1
ATOM 1398 C C . ARG A 1 193 ? 12.796 -16.890 4.426 1.00 65.88 193 ARG A C 1
ATOM 1400 O O . ARG A 1 193 ? 13.676 -16.343 3.764 1.00 65.88 193 ARG A O 1
ATOM 1407 N N . GLY A 1 194 ? 12.683 -16.756 5.747 1.00 59.41 194 GLY A N 1
ATOM 1408 C CA . GLY A 1 194 ? 13.723 -16.127 6.563 1.00 59.41 194 GLY A CA 1
ATOM 1409 C C . GLY A 1 194 ? 15.047 -16.892 6.451 1.00 59.41 194 GLY A C 1
ATOM 1410 O O . GLY A 1 194 ? 15.037 -18.122 6.354 1.00 59.41 194 GLY A O 1
ATOM 1411 N N . GLU A 1 195 ? 16.172 -16.169 6.460 1.00 57.06 195 GLU A N 1
ATOM 1412 C CA . GLU A 1 195 ? 17.519 -16.732 6.253 1.00 57.06 195 GLU A CA 1
ATOM 1413 C C . GLU A 1 195 ? 17.895 -17.823 7.281 1.00 57.06 195 GLU A C 1
ATOM 1415 O O . GLU A 1 195 ? 18.704 -18.691 6.962 1.00 57.06 195 GLU A O 1
ATOM 1420 N N . ASP A 1 196 ? 17.260 -17.840 8.463 1.00 56.97 196 ASP A N 1
ATOM 1421 C CA . ASP A 1 196 ? 17.649 -18.703 9.589 1.00 56.97 196 ASP A CA 1
ATOM 1422 C C . ASP A 1 196 ? 16.775 -19.953 9.824 1.00 56.97 196 ASP A C 1
ATOM 1424 O O . ASP A 1 196 ? 17.235 -20.900 10.464 1.00 56.97 196 ASP A O 1
ATOM 1428 N N . ASP A 1 197 ? 15.522 -20.009 9.354 1.00 61.41 197 ASP A N 1
ATOM 1429 C CA . ASP A 1 197 ? 14.611 -21.108 9.737 1.00 61.41 197 ASP A CA 1
ATOM 1430 C C . ASP A 1 197 ? 13.596 -21.558 8.676 1.00 61.41 197 ASP A C 1
ATOM 1432 O O . ASP A 1 197 ? 12.823 -22.492 8.912 1.00 61.41 197 ASP A O 1
ATOM 1436 N N . GLY A 1 198 ? 13.589 -20.929 7.498 1.00 62.47 198 GLY A N 1
ATOM 1437 C CA . GLY A 1 198 ? 12.670 -21.283 6.422 1.00 62.47 198 GLY A CA 1
ATOM 1438 C C . GLY A 1 198 ? 11.195 -20.974 6.700 1.00 62.47 198 GLY A C 1
ATOM 1439 O O . GLY A 1 198 ? 10.347 -21.395 5.905 1.00 62.47 198 GLY A O 1
ATOM 1440 N N . ARG A 1 199 ? 10.871 -20.267 7.795 1.00 62.53 199 ARG A N 1
ATOM 1441 C CA . ARG A 1 199 ? 9.507 -19.812 8.083 1.00 62.53 199 ARG A CA 1
ATOM 1442 C C . ARG A 1 199 ? 9.150 -18.598 7.219 1.00 62.53 199 ARG A C 1
ATOM 1444 O O . ARG A 1 199 ? 10.046 -17.839 6.839 1.00 62.53 199 ARG A O 1
ATOM 1451 N N . PRO A 1 200 ? 7.854 -18.422 6.897 1.00 68.50 200 PRO A N 1
ATOM 1452 C CA . PRO A 1 200 ? 7.371 -17.203 6.261 1.00 68.50 200 PRO A CA 1
ATOM 1453 C C . PRO A 1 200 ? 7.745 -15.995 7.116 1.00 68.50 200 PRO A C 1
ATOM 1455 O O . PRO A 1 200 ? 7.648 -16.032 8.349 1.00 68.50 200 PRO A O 1
ATOM 1458 N N . THR A 1 201 ? 8.190 -14.928 6.462 1.00 81.12 201 THR A N 1
ATOM 1459 C CA . THR A 1 201 ? 8.592 -13.724 7.178 1.00 81.12 201 THR A CA 1
ATOM 1460 C C . THR A 1 201 ? 7.353 -12.931 7.563 1.00 81.12 201 THR A C 1
ATOM 1462 O O . THR A 1 201 ? 6.459 -12.705 6.755 1.00 81.12 201 THR A O 1
ATOM 1465 N N . THR A 1 202 ? 7.270 -12.522 8.828 1.00 88.88 202 THR A N 1
ATOM 1466 C CA . THR A 1 202 ? 6.159 -11.712 9.333 1.00 88.88 202 THR A CA 1
ATOM 1467 C C . THR A 1 202 ? 6.702 -10.489 10.050 1.00 88.88 202 THR A C 1
ATOM 1469 O O . THR A 1 202 ? 7.407 -10.600 11.053 1.00 88.88 202 THR A O 1
ATOM 1472 N N . VAL A 1 203 ? 6.349 -9.308 9.551 1.00 92.06 203 VAL A N 1
ATOM 1473 C CA . VAL A 1 203 ? 6.606 -8.030 10.214 1.00 92.06 203 VAL A CA 1
ATOM 1474 C C . VAL A 1 203 ? 5.339 -7.619 10.946 1.00 92.06 203 VAL A C 1
ATOM 1476 O O . VAL A 1 203 ? 4.280 -7.484 10.341 1.00 92.06 203 VAL A O 1
ATOM 1479 N N . THR A 1 204 ? 5.446 -7.410 12.256 1.00 95.94 204 THR A N 1
ATOM 1480 C CA . THR A 1 204 ? 4.347 -6.888 13.074 1.00 95.94 204 THR A CA 1
ATOM 1481 C C . THR A 1 204 ? 4.717 -5.519 13.617 1.00 95.94 204 THR A C 1
ATOM 1483 O O . THR A 1 204 ? 5.788 -5.339 14.196 1.00 95.94 204 THR A O 1
ATOM 1486 N N . TRP A 1 205 ? 3.810 -4.563 13.463 1.00 97.31 205 TRP A N 1
ATOM 1487 C CA . TRP A 1 205 ? 3.892 -3.242 14.073 1.00 97.31 205 TRP A CA 1
ATOM 1488 C C . TRP A 1 205 ? 2.580 -2.946 14.795 1.00 97.31 205 TRP A C 1
ATOM 1490 O O . TRP A 1 205 ? 1.512 -3.342 14.335 1.00 97.31 205 TRP A O 1
ATOM 1500 N N . GLN A 1 206 ? 2.636 -2.264 15.935 1.00 97.00 206 GLN A N 1
ATOM 1501 C CA . GLN A 1 206 ? 1.437 -1.918 16.695 1.00 97.00 206 GLN A CA 1
ATOM 1502 C C . GLN A 1 206 ? 1.611 -0.601 17.442 1.00 97.00 206 GLN A C 1
ATOM 1504 O O . GLN A 1 206 ? 2.707 -0.289 17.908 1.00 97.00 206 GLN A O 1
ATOM 1509 N N . ALA A 1 207 ? 0.513 0.133 17.595 1.00 94.38 207 ALA A N 1
ATOM 1510 C CA . ALA A 1 207 ? 0.479 1.416 18.285 1.00 94.38 207 ALA A CA 1
ATOM 1511 C C . ALA A 1 207 ? -0.901 1.677 18.911 1.00 94.38 207 ALA A C 1
ATOM 1513 O O . ALA A 1 207 ? -1.891 1.065 18.494 1.00 94.38 207 ALA A O 1
ATOM 1514 N N . PRO A 1 208 ? -0.988 2.557 19.925 1.00 94.44 208 PRO A N 1
ATOM 1515 C CA . PRO A 1 208 ? -2.268 2.969 20.492 1.00 94.44 208 PRO A CA 1
ATOM 1516 C C . PRO A 1 208 ? -3.095 3.788 19.488 1.00 94.44 208 PRO A C 1
ATOM 1518 O O . PRO A 1 208 ? -2.539 4.469 18.620 1.00 94.44 208 PRO A O 1
ATOM 1521 N N . VAL A 1 209 ? -4.423 3.713 19.638 1.00 88.88 209 VAL A N 1
ATOM 1522 C CA . VAL A 1 209 ? -5.422 4.503 18.892 1.00 88.88 209 VAL A CA 1
ATOM 1523 C C . VAL A 1 209 ? -6.324 5.295 19.826 1.00 88.88 209 VAL A C 1
ATOM 1525 O O . VAL A 1 209 ? -6.584 4.802 20.950 1.00 88.88 209 VAL A O 1
#

Radius of gyration: 27.82 Å; chains: 1; bounding box: 76×38×71 Å

Sequence (209 aa):
LAVYEDRDRIARDLHDLVVQRLFATEMMLESTRRRAAAEEESAGAAEAGGGGEAEGAAKAGGAAEAEEQAEAGVLLGRAVDELDSTIQEVRTAIFALQQPPAAAPSTFRGRVLRETGGAAALLGFPPSVQFTGAVDALVGEETGRELLAALRGALAAAHRRPVVSAIEVEVDATVRLPDGRSGVRLVVADDGRGEDDGRPTTVTWQAPV